Protein AF-A0A402D3S9-F1 (afdb_monomer)

Secondary structure (DSSP, 8-state):
-------PPPP-------------TT-PPP------SS-----TTTTT-S-TTTSSPPPEEEEE--S-TTHHHHHHHHHHTT--EEEEE-TTBTTB---TTHHHHHTTSEEEEES-HHHHHHHT-SEEEE-TT-SS-HHHHHHTS-TT-EEEEEESSHHHHHHHHHTT-SEEEE---S--SS-TTS---HHHHHHHHHHH-SS-EEEESS--GGGHHHHHHTT-SEEEESHHHHT-SSHHHHHHHHHHHHHHHHHHHHHHT--

Sequence (263 aa):
MTEDAGYRPAPTGSADHNFENASNPLLLPSPRIGRGAGGEGRTSANLWSASPAGSEGHPILMLVTEPHPHLEIIVSQAVMGGVDIVQWRDKDAGARPLPSMLRQAAWPALLIANAPAEIAARLGVDGRHLPEQSAVTVAEAREALCPSARVGRSAHSIAAAVAAQAEGADYVIAGTIFASRSHPEIAPAGLEFLREVCEAVSIPVIAIGGVLSERVADCLGAGAAGVAVLSPILLAADPCAAATEYRLALDQALERLRQEWKP

Mean predicted aligned error: 11.16 Å

Solvent-accessible surface area (backbone atoms only — not comparable to full-atom values): 14948 Å² total; per-residue (Å²): 137,83,88,87,84,87,82,78,83,82,82,89,78,87,74,93,68,91,75,79,88,78,83,75,92,76,75,74,75,76,85,72,91,70,90,81,87,93,66,91,72,88,51,89,78,54,61,63,46,45,34,60,81,82,46,98,33,59,69,40,35,28,39,42,48,63,90,52,88,64,46,40,59,47,41,31,32,20,35,74,18,52,31,46,29,38,34,49,34,41,96,61,69,80,82,53,86,77,72,84,54,39,54,69,24,31,56,91,27,45,36,25,22,38,54,60,62,73,63,32,61,76,55,69,47,50,24,37,42,39,61,64,86,48,88,70,49,51,56,60,60,39,69,71,48,58,94,84,39,42,35,30,33,39,22,80,47,55,67,48,44,41,50,41,47,75,51,62,30,60,28,35,40,39,42,40,34,33,68,27,90,91,49,70,87,52,77,46,62,31,63,65,51,47,24,54,36,38,74,65,40,80,51,20,33,27,39,26,36,49,63,47,53,88,48,42,40,61,44,44,75,30,46,27,22,25,41,36,38,39,64,74,34,76,70,36,98,49,18,26,62,41,25,34,50,38,40,53,34,44,55,55,34,48,54,51,50,52,60,73,65,59,129

Organism: NCBI:txid2219043

InterPro domains:
  IPR013785 Aldolase-type TIM barrel [G3DSA:3.20.20.70] (61-257)
  IPR022998 Thiamine phosphate synthase/TenI [PF02581] (61-233)
  IPR022998 Thiamine phosphate synthase/TenI [cd00564] (61-247)
  IPR036206 Thiamin phosphate synthase superfamily [SSF51391] (64-247)

Structure (mmCIF, N/CA/C/O backbone):
data_AF-A0A402D3S9-F1
#
_entry.id   AF-A0A402D3S9-F1
#
loop_
_atom_site.group_PDB
_atom_site.id
_atom_site.type_symbol
_atom_site.label_atom_id
_atom_site.label_alt_id
_atom_site.label_comp_id
_atom_site.label_asym_id
_atom_site.label_entity_id
_atom_site.label_seq_id
_atom_site.pdbx_PDB_ins_code
_atom_site.Cartn_x
_atom_site.Cartn_y
_atom_site.Cartn_z
_atom_site.occupancy
_atom_site.B_iso_or_equiv
_atom_site.auth_seq_id
_atom_site.auth_comp_id
_atom_site.auth_asym_id
_atom_site.auth_atom_id
_atom_site.pdbx_PDB_model_num
ATOM 1 N N . MET A 1 1 ? 61.159 10.118 -53.014 1.00 46.56 1 MET A N 1
ATOM 2 C CA . MET A 1 1 ? 60.891 11.041 -54.138 1.00 46.56 1 MET A CA 1
ATOM 3 C C . MET A 1 1 ? 59.974 10.318 -55.107 1.00 46.56 1 MET A C 1
ATOM 5 O O . MET A 1 1 ? 60.233 9.142 -55.336 1.00 46.56 1 MET A O 1
ATOM 9 N N . THR A 1 2 ? 58.950 11.018 -55.617 1.00 40.12 2 THR A N 1
ATOM 10 C CA . THR A 1 2 ? 57.723 10.543 -56.312 1.00 40.12 2 THR A CA 1
ATOM 11 C C . THR A 1 2 ? 56.675 10.039 -55.303 1.00 40.12 2 THR A C 1
ATOM 13 O O . THR A 1 2 ? 56.888 9.005 -54.684 1.00 40.12 2 THR A O 1
ATOM 16 N N . GLU A 1 3 ? 55.667 10.796 -54.842 1.00 38.59 3 GLU A N 1
ATOM 17 C CA . GLU A 1 3 ? 54.680 11.706 -55.477 1.00 38.59 3 GLU A CA 1
ATOM 18 C C . GLU A 1 3 ? 53.861 11.047 -56.593 1.00 38.59 3 GLU A C 1
ATOM 20 O O . GLU A 1 3 ? 54.362 10.832 -57.690 1.00 38.59 3 GLU A O 1
ATOM 25 N N . ASP A 1 4 ? 52.601 10.725 -56.278 1.00 37.81 4 ASP A N 1
ATOM 26 C CA . ASP A 1 4 ? 51.398 11.413 -56.787 1.00 37.81 4 ASP A CA 1
ATOM 27 C C . ASP A 1 4 ? 50.261 10.419 -57.101 1.00 37.81 4 ASP A C 1
ATOM 29 O O . ASP A 1 4 ? 50.329 9.611 -58.025 1.00 37.81 4 ASP A O 1
ATOM 33 N N . ALA A 1 5 ? 49.195 10.476 -56.303 1.00 41.91 5 ALA A N 1
ATOM 34 C CA . ALA A 1 5 ? 47.916 9.841 -56.600 1.00 41.91 5 ALA A CA 1
ATOM 35 C C . ALA A 1 5 ? 46.815 10.799 -56.136 1.00 41.91 5 ALA A C 1
ATOM 37 O O . ALA A 1 5 ? 46.318 10.732 -55.011 1.00 41.91 5 ALA A O 1
ATOM 38 N N . GLY A 1 6 ? 46.502 11.749 -57.018 1.00 34.97 6 GLY A N 1
ATOM 39 C CA . GLY A 1 6 ? 45.491 12.778 -56.827 1.00 34.97 6 GLY A CA 1
ATOM 40 C C . GLY A 1 6 ? 44.112 12.213 -56.484 1.00 34.97 6 GLY A C 1
ATOM 41 O O . GLY A 1 6 ? 43.472 11.522 -57.277 1.00 34.97 6 GLY A O 1
ATOM 42 N N . TYR A 1 7 ? 43.630 12.584 -55.302 1.00 37.78 7 TYR A N 1
ATOM 43 C CA . TYR A 1 7 ? 42.242 12.447 -54.884 1.00 37.78 7 TYR A CA 1
ATOM 44 C C . TYR A 1 7 ? 41.422 13.603 -55.480 1.00 37.78 7 TYR A C 1
ATOM 46 O O . TYR A 1 7 ? 41.648 14.770 -55.158 1.00 37.78 7 TYR A O 1
ATOM 54 N N . ARG A 1 8 ? 40.471 13.289 -56.369 1.00 43.47 8 ARG A N 1
ATOM 55 C CA . ARG A 1 8 ? 39.462 14.233 -56.880 1.00 43.47 8 ARG A CA 1
ATOM 56 C C . ARG A 1 8 ? 38.194 14.148 -56.018 1.00 43.47 8 ARG A C 1
ATOM 58 O O . ARG A 1 8 ? 37.627 13.059 -55.939 1.00 43.47 8 ARG A O 1
ATOM 65 N N . PRO A 1 9 ? 37.690 15.251 -55.437 1.00 41.91 9 PRO A N 1
ATOM 66 C CA . PRO A 1 9 ? 36.370 15.258 -54.816 1.00 41.91 9 PRO A CA 1
ATOM 67 C C . PRO A 1 9 ? 35.265 15.365 -55.881 1.00 41.91 9 PRO A C 1
ATOM 69 O O . PRO A 1 9 ? 35.404 16.074 -56.880 1.00 41.91 9 PRO A O 1
ATOM 72 N N . ALA A 1 10 ? 34.164 14.646 -55.662 1.00 38.72 10 ALA A N 1
ATOM 73 C CA . ALA A 1 10 ? 32.946 14.735 -56.466 1.00 38.72 10 ALA A CA 1
ATOM 74 C C . ALA A 1 10 ? 32.186 16.053 -56.180 1.00 38.72 10 ALA A C 1
ATOM 76 O O . ALA A 1 10 ? 32.298 16.594 -55.077 1.00 38.72 10 ALA A O 1
ATOM 77 N N . PRO A 1 11 ? 31.439 16.591 -57.162 1.00 39.00 11 PRO A N 1
ATOM 78 C CA . PRO A 1 11 ? 30.958 17.969 -57.151 1.00 39.00 11 PRO A CA 1
ATOM 79 C C . PRO A 1 11 ? 29.823 18.230 -56.154 1.00 39.00 11 PRO A C 1
ATOM 81 O O . PRO A 1 11 ? 28.903 17.432 -55.986 1.00 39.00 11 PRO A O 1
ATOM 84 N N . THR A 1 12 ? 29.875 19.423 -55.561 1.00 42.19 12 THR A N 1
ATOM 85 C CA . THR A 1 12 ? 28.801 20.069 -54.805 1.00 42.19 12 THR A CA 1
ATOM 86 C C . THR A 1 12 ? 27.618 20.365 -55.726 1.00 42.19 12 THR A C 1
ATOM 88 O O . THR A 1 12 ? 27.650 21.317 -56.506 1.00 42.19 12 THR A O 1
ATOM 91 N N . GLY A 1 13 ? 26.580 19.536 -55.645 1.00 31.94 13 GLY A N 1
ATOM 92 C CA . GLY A 1 13 ? 25.285 19.798 -56.261 1.00 31.94 13 GLY A CA 1
ATOM 93 C C . GLY A 1 13 ? 24.445 20.699 -55.363 1.00 31.94 13 GLY A C 1
ATOM 94 O O . GLY A 1 13 ? 23.914 20.249 -54.352 1.00 31.94 13 GLY A O 1
ATOM 95 N N . SER A 1 14 ? 24.336 21.968 -55.747 1.00 37.59 14 SER A N 1
ATOM 96 C CA . SER A 1 14 ? 23.292 22.885 -55.303 1.00 37.59 14 SER A CA 1
ATOM 97 C C . SER A 1 14 ? 21.943 22.410 -55.846 1.00 37.59 14 SER A C 1
ATOM 99 O O . SER A 1 14 ? 21.730 22.413 -57.060 1.00 37.59 14 SER A O 1
ATOM 101 N N . ALA A 1 15 ? 21.038 22.023 -54.955 1.00 35.34 15 ALA A N 1
ATOM 102 C CA . ALA A 1 15 ? 19.622 21.893 -55.259 1.00 35.34 15 ALA A CA 1
ATOM 103 C C . ALA A 1 15 ? 18.858 22.743 -54.246 1.00 35.34 15 ALA A C 1
ATOM 105 O O . ALA A 1 15 ? 18.597 22.321 -53.119 1.00 35.34 15 ALA A O 1
ATOM 106 N N . ASP A 1 16 ? 18.551 23.967 -54.669 1.00 36.09 16 ASP A N 1
ATOM 107 C CA . ASP A 1 16 ? 17.512 24.790 -54.074 1.00 36.09 16 ASP A CA 1
ATOM 108 C C . ASP A 1 16 ? 16.183 24.042 -54.200 1.00 36.09 16 ASP A C 1
ATOM 110 O O . ASP A 1 16 ? 15.588 23.960 -55.275 1.00 36.09 16 ASP A O 1
ATOM 114 N N . HIS A 1 17 ? 15.709 23.496 -53.085 1.00 33.25 17 HIS A N 1
ATOM 115 C CA . HIS A 1 17 ? 14.316 23.116 -52.925 1.00 33.25 17 HIS A CA 1
ATOM 116 C C . HIS A 1 17 ? 13.757 23.816 -51.692 1.00 33.25 17 HIS A C 1
ATOM 118 O O . HIS A 1 17 ? 13.956 23.393 -50.554 1.00 33.25 17 HIS A O 1
ATOM 124 N N . ASN A 1 18 ? 13.025 24.900 -51.964 1.00 33.97 18 ASN A N 1
ATOM 125 C CA . ASN A 1 18 ? 11.937 25.377 -51.124 1.00 33.97 18 ASN A CA 1
ATOM 126 C C . ASN A 1 18 ? 11.075 24.181 -50.701 1.00 33.97 18 ASN A C 1
ATOM 128 O O . ASN A 1 18 ? 10.404 23.580 -51.539 1.00 33.97 18 ASN A O 1
ATOM 132 N N . PHE A 1 19 ? 11.066 23.874 -49.407 1.00 30.34 19 PHE A N 1
ATOM 133 C CA . PHE A 1 19 ? 9.974 23.141 -48.784 1.00 30.34 19 PHE A CA 1
ATOM 134 C C . PHE A 1 19 ? 9.254 24.084 -47.832 1.00 30.34 19 PHE A C 1
ATOM 136 O O . PHE A 1 19 ? 9.595 24.246 -46.660 1.00 30.34 19 PHE A O 1
ATOM 143 N N . GLU A 1 20 ? 8.242 24.728 -48.402 1.00 31.91 20 GLU A N 1
ATOM 144 C CA . GLU A 1 20 ? 7.067 25.163 -47.675 1.00 31.91 20 GLU A CA 1
ATOM 145 C C . GLU A 1 20 ? 6.488 23.988 -46.871 1.00 31.91 20 GLU A C 1
ATOM 147 O O . GLU A 1 20 ? 6.319 22.879 -47.373 1.00 31.91 20 GLU A O 1
ATOM 152 N N . ASN A 1 21 ? 6.157 24.283 -45.616 1.00 42.50 21 ASN A N 1
ATOM 153 C CA . ASN A 1 21 ? 4.943 23.831 -44.944 1.00 42.50 21 ASN A CA 1
ATOM 154 C C . ASN A 1 21 ? 4.583 22.335 -45.078 1.00 42.50 21 ASN A C 1
ATOM 156 O O . ASN A 1 21 ? 3.581 21.972 -45.691 1.00 42.50 21 ASN A O 1
ATOM 160 N N . ALA A 1 22 ? 5.348 21.468 -44.412 1.00 30.52 22 ALA A N 1
ATOM 161 C CA . ALA A 1 22 ? 4.872 20.143 -44.026 1.00 30.52 22 ALA A CA 1
ATOM 162 C C . ALA A 1 22 ? 4.449 20.179 -42.551 1.00 30.52 22 ALA A C 1
ATOM 164 O O . ALA A 1 22 ? 5.269 20.252 -41.636 1.00 30.52 22 ALA A O 1
ATOM 165 N N . SER A 1 23 ? 3.138 20.171 -42.336 1.00 36.16 23 SER A N 1
ATOM 166 C CA . SER A 1 23 ? 2.487 20.049 -41.038 1.00 36.16 23 SER A CA 1
ATOM 167 C C . SER A 1 23 ? 2.997 18.805 -40.302 1.00 36.16 23 SER A C 1
ATOM 169 O O . SER A 1 23 ? 2.834 17.688 -40.782 1.00 36.16 23 SER A O 1
ATOM 171 N N . ASN A 1 24 ? 3.611 18.990 -39.133 1.00 31.97 24 ASN A N 1
ATOM 172 C CA . ASN A 1 24 ? 3.971 17.899 -38.229 1.00 31.97 24 ASN A CA 1
ATOM 173 C C . ASN A 1 24 ? 2.683 17.320 -37.598 1.00 31.97 24 ASN A C 1
ATOM 175 O O . ASN A 1 24 ? 2.023 18.050 -36.855 1.00 31.97 24 ASN A O 1
ATOM 179 N N . PRO A 1 25 ? 2.294 16.052 -37.842 1.00 32.12 25 PRO A N 1
ATOM 180 C CA . PRO A 1 25 ? 1.024 15.519 -37.354 1.00 32.12 25 PRO A CA 1
ATOM 181 C C . PRO A 1 25 ? 1.091 14.937 -35.928 1.00 32.12 25 PRO A C 1
ATOM 183 O O . PRO A 1 25 ? 0.187 14.210 -35.532 1.00 32.12 25 PRO A O 1
ATOM 186 N N . LEU A 1 26 ? 2.125 15.244 -35.131 1.00 32.31 26 LEU A N 1
ATOM 187 C CA . LEU A 1 26 ? 2.291 14.683 -33.778 1.00 32.31 26 LEU A CA 1
ATOM 188 C C . LEU A 1 26 ? 2.466 15.720 -32.656 1.00 32.31 26 LEU A C 1
ATOM 190 O O . LEU A 1 26 ? 2.994 15.398 -31.593 1.00 32.31 26 LEU A O 1
ATOM 194 N N . LEU A 1 27 ? 1.962 16.945 -32.830 1.00 30.80 27 LEU A N 1
ATOM 195 C CA . LEU A 1 27 ? 1.624 17.771 -31.666 1.00 30.80 27 LEU A CA 1
ATOM 196 C C . LEU A 1 27 ? 0.247 17.344 -31.145 1.00 30.80 27 LEU A C 1
ATOM 198 O O . LEU A 1 27 ? -0.786 17.829 -31.604 1.00 30.80 27 LEU A O 1
ATOM 202 N N . LEU A 1 28 ? 0.230 16.440 -30.164 1.00 35.75 28 LEU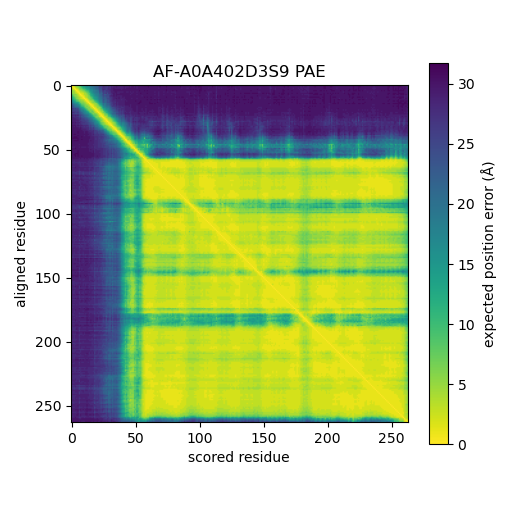 A N 1
ATOM 203 C CA . LEU A 1 28 ? -0.939 16.312 -29.299 1.00 35.75 28 LEU A CA 1
ATOM 204 C C . LEU A 1 28 ? -1.143 17.665 -28.595 1.00 35.75 28 LEU A C 1
ATOM 206 O O . LEU A 1 28 ? -0.177 18.215 -28.058 1.00 35.75 28 LEU A O 1
ATOM 210 N N . PRO A 1 29 ? -2.355 18.244 -28.617 1.00 27.11 29 PRO A N 1
ATOM 211 C CA . PRO A 1 29 ? -2.584 19.531 -27.984 1.00 27.11 29 PRO A CA 1
ATOM 212 C C . PRO A 1 29 ? -2.336 19.408 -26.479 1.00 27.11 29 PRO A C 1
ATOM 214 O O . PRO A 1 29 ? -2.830 18.480 -25.838 1.00 27.11 29 PRO A O 1
ATOM 217 N N . SER A 1 30 ? -1.604 20.368 -25.906 1.00 29.44 30 SER A N 1
ATOM 218 C CA . SER A 1 30 ? -1.540 20.561 -24.455 1.00 29.44 30 SER A CA 1
ATOM 219 C C . SER A 1 30 ? -2.967 20.545 -23.896 1.00 29.44 30 SER A C 1
ATOM 221 O O . SER A 1 30 ? -3.829 21.211 -24.487 1.00 29.44 30 SER A O 1
ATOM 223 N N . PRO A 1 31 ? -3.258 19.820 -22.799 1.00 30.25 31 PRO A N 1
ATOM 224 C CA . PRO A 1 31 ? -4.611 19.749 -22.274 1.00 30.25 31 PRO A CA 1
ATOM 225 C C . PRO A 1 31 ? -5.044 21.154 -21.853 1.00 30.25 31 PRO A C 1
ATOM 227 O O . PRO A 1 31 ? -4.603 21.702 -20.843 1.00 30.25 31 PRO A O 1
ATOM 230 N N . ARG A 1 32 ? -5.893 21.768 -22.683 1.00 28.33 32 ARG A N 1
ATOM 231 C CA . ARG A 1 32 ? -6.621 22.979 -22.326 1.00 28.33 32 ARG A CA 1
ATOM 232 C C . ARG A 1 32 ? -7.530 22.599 -21.169 1.00 28.33 32 ARG A C 1
ATOM 234 O O . ARG A 1 32 ? -8.303 21.651 -21.276 1.00 28.33 32 ARG A O 1
ATOM 241 N N . ILE A 1 33 ? -7.434 23.353 -20.081 1.00 41.44 33 ILE A N 1
ATOM 2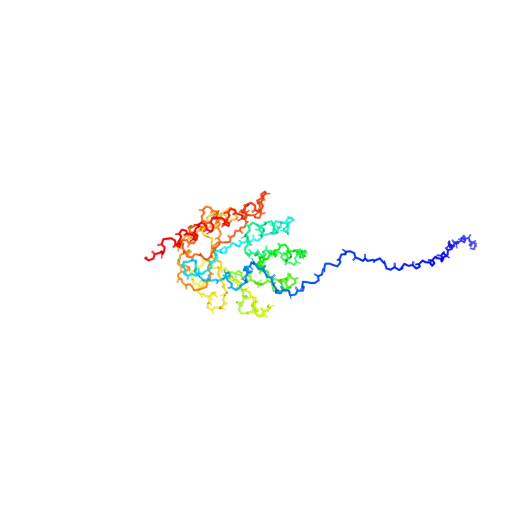42 C CA . ILE A 1 33 ? -8.344 23.270 -18.942 1.00 41.44 33 ILE A CA 1
ATOM 243 C C . ILE A 1 33 ? -9.734 23.678 -19.451 1.00 41.44 33 ILE A C 1
ATOM 245 O O . ILE A 1 33 ? -10.071 24.858 -19.511 1.00 41.44 33 ILE A O 1
ATOM 249 N N . GLY A 1 34 ? -10.511 22.695 -19.898 1.00 27.56 34 GLY A N 1
ATOM 250 C CA . GLY A 1 34 ? -11.897 22.845 -20.311 1.00 27.56 34 GLY A CA 1
ATOM 251 C C . GLY A 1 34 ? -12.805 22.324 -19.209 1.00 27.56 34 GLY A C 1
ATOM 252 O O . GLY A 1 34 ? -12.890 21.119 -18.992 1.00 27.56 34 GLY A O 1
ATOM 253 N N . ARG A 1 35 ? -13.494 23.230 -18.508 1.00 41.06 35 ARG A N 1
ATOM 254 C CA . ARG A 1 35 ? -14.670 22.870 -17.710 1.00 41.06 35 ARG A CA 1
ATOM 255 C C . ARG A 1 35 ? -15.781 22.446 -18.670 1.00 41.06 35 ARG A C 1
ATOM 257 O O . ARG A 1 35 ? -16.216 23.269 -19.471 1.00 41.06 35 ARG A O 1
ATOM 264 N N . GLY A 1 36 ? -16.279 21.220 -18.531 1.00 26.25 36 GLY A N 1
ATOM 265 C CA . GLY A 1 36 ? -17.611 20.868 -19.017 1.00 26.25 36 GLY A CA 1
ATOM 266 C C . GLY A 1 36 ? -17.857 19.388 -19.308 1.00 26.25 36 GLY A C 1
ATOM 267 O O . GLY A 1 36 ? -17.393 18.881 -20.320 1.00 26.25 36 GLY A O 1
ATOM 268 N N . ALA A 1 37 ? -18.722 18.813 -18.462 1.00 29.50 37 ALA A N 1
ATOM 269 C CA . ALA A 1 37 ? -19.741 17.788 -18.733 1.00 29.50 37 ALA A CA 1
ATOM 270 C C . ALA A 1 37 ? -19.446 16.327 -18.322 1.00 29.50 37 ALA A C 1
ATOM 272 O O . ALA A 1 37 ? -18.873 15.548 -19.072 1.00 29.50 37 ALA A O 1
ATOM 273 N N . GLY A 1 38 ? -19.996 15.933 -17.162 1.00 28.97 38 GLY A N 1
ATOM 274 C CA . GLY A 1 38 ? -20.751 14.673 -17.062 1.00 28.97 38 GLY A CA 1
ATOM 275 C C . GLY A 1 38 ? -20.112 13.445 -16.410 1.00 28.97 38 GLY A C 1
ATOM 276 O O . GLY A 1 38 ? -20.712 12.381 -16.482 1.00 28.97 38 GLY A O 1
ATOM 277 N N . GLY A 1 39 ? -18.964 13.561 -15.748 1.00 30.89 39 GLY A N 1
ATOM 278 C CA . GLY A 1 39 ? -18.461 12.521 -14.849 1.00 30.89 39 GLY A CA 1
ATOM 279 C C . GLY A 1 39 ? -17.827 13.195 -13.648 1.00 30.89 39 GLY A C 1
ATOM 280 O O . GLY A 1 39 ? -16.951 14.039 -13.829 1.00 30.89 39 GLY A O 1
ATOM 281 N N . GLU A 1 40 ? -18.289 12.895 -12.437 1.00 35.56 40 GLU A N 1
ATOM 282 C CA . GLU A 1 40 ? -17.612 13.347 -11.222 1.00 35.56 40 GLU A CA 1
ATOM 283 C C . GLU A 1 40 ? -16.190 12.776 -11.240 1.00 35.56 40 GLU A C 1
ATOM 285 O O . GLU A 1 40 ? -15.955 11.590 -11.012 1.00 35.56 40 GLU A O 1
ATOM 290 N N . GLY A 1 41 ? -15.236 13.613 -11.650 1.00 34.38 41 GLY A N 1
ATOM 291 C CA . GLY A 1 41 ? -13.837 13.241 -11.755 1.00 34.38 41 GLY A CA 1
ATOM 292 C C . GLY A 1 41 ? -13.331 12.831 -10.381 1.00 34.38 41 GLY A C 1
ATOM 293 O O . GLY A 1 41 ? -13.368 13.625 -9.444 1.00 34.38 41 GLY A O 1
ATOM 294 N N . ARG A 1 42 ? -12.854 11.588 -10.274 1.00 50.62 42 ARG A N 1
ATOM 295 C CA . ARG A 1 42 ? -12.150 11.057 -9.104 1.00 50.62 42 ARG A CA 1
ATOM 296 C C . ARG A 1 42 ? -10.964 11.974 -8.805 1.00 50.62 42 ARG A C 1
ATOM 298 O O . ARG A 1 42 ? -9.977 11.972 -9.535 1.00 50.62 42 ARG A O 1
ATOM 305 N N . THR A 1 43 ? -11.080 12.810 -7.781 1.00 46.09 43 THR A N 1
ATOM 306 C CA . THR A 1 43 ? -9.982 13.680 -7.353 1.00 46.09 43 THR A CA 1
ATOM 307 C C . THR A 1 43 ? -9.145 12.964 -6.296 1.00 46.09 43 THR A C 1
ATOM 309 O O . THR A 1 43 ? -9.662 12.184 -5.496 1.00 46.09 43 THR A O 1
ATOM 312 N N . SER A 1 44 ? -7.847 13.266 -6.245 1.00 47.28 44 SER A N 1
ATOM 313 C CA . SER A 1 44 ? -6.906 12.773 -5.224 1.00 47.28 44 SER A CA 1
ATOM 314 C C . SER A 1 44 ? -7.303 13.114 -3.775 1.00 47.28 44 SER A C 1
ATOM 316 O O . SER A 1 44 ? -6.671 12.628 -2.835 1.00 47.28 44 SER A O 1
ATOM 318 N N . ALA A 1 45 ? -8.335 13.942 -3.582 1.00 44.47 45 ALA A N 1
ATOM 319 C CA . ALA A 1 45 ? -8.879 14.318 -2.285 1.00 44.47 45 ALA A CA 1
ATOM 320 C C . ALA A 1 45 ? -9.767 13.226 -1.656 1.00 44.47 45 ALA A C 1
ATOM 322 O O . ALA A 1 45 ? -9.728 13.070 -0.440 1.00 44.47 45 ALA A O 1
ATOM 323 N N . ASN A 1 46 ? -10.499 12.436 -2.454 1.00 49.62 46 ASN A N 1
ATOM 324 C CA . ASN A 1 46 ? -11.512 11.501 -1.932 1.00 49.62 46 ASN A CA 1
ATOM 325 C C . ASN A 1 46 ? -10.982 10.078 -1.678 1.00 49.62 46 ASN A C 1
ATOM 327 O O . ASN A 1 46 ? -11.647 9.294 -1.012 1.00 49.62 46 ASN A O 1
ATOM 331 N N . LEU A 1 47 ? -9.790 9.742 -2.186 1.00 55.25 47 LEU A N 1
ATOM 332 C CA . LEU A 1 47 ? -9.213 8.394 -2.065 1.00 55.25 47 LEU A CA 1
ATOM 333 C C . LEU A 1 47 ? -8.776 8.042 -0.635 1.00 55.25 47 LEU A C 1
ATOM 335 O O . LEU A 1 47 ? -8.716 6.873 -0.291 1.00 55.25 47 LEU A O 1
ATOM 339 N N . TRP A 1 48 ? -8.458 9.035 0.196 1.00 54.97 48 TRP A N 1
ATOM 340 C CA . TRP A 1 48 ? -7.750 8.837 1.468 1.00 54.97 48 TRP A CA 1
ATOM 341 C C . TRP A 1 48 ? -8.631 9.025 2.708 1.00 54.97 48 TRP A C 1
ATOM 343 O O . TRP A 1 48 ? -8.134 9.371 3.778 1.00 54.97 48 TRP A O 1
ATOM 353 N N . SER A 1 49 ? -9.945 8.844 2.591 1.00 55.12 49 SER A N 1
ATOM 354 C CA . SER A 1 49 ? -10.823 8.878 3.761 1.00 55.12 49 SER A CA 1
ATOM 355 C C . SER A 1 49 ? -10.548 7.684 4.682 1.00 55.12 49 SER A C 1
ATOM 357 O O . SER A 1 49 ? -10.478 6.545 4.226 1.00 55.12 49 SER A O 1
ATOM 359 N N . ALA A 1 50 ? -10.430 7.946 5.983 1.00 46.16 50 ALA A N 1
ATOM 360 C CA . ALA A 1 50 ? -9.962 6.988 6.985 1.00 46.16 50 ALA A CA 1
ATOM 361 C C . ALA A 1 50 ? -10.878 5.780 7.250 1.00 46.16 50 ALA A C 1
ATOM 363 O O . ALA A 1 50 ? -10.436 4.831 7.886 1.00 46.16 50 ALA A O 1
ATOM 364 N N . SER A 1 51 ? -12.144 5.798 6.812 1.00 47.75 51 SER A N 1
ATOM 365 C CA . SER A 1 51 ? -13.102 4.751 7.181 1.00 47.75 51 SER A CA 1
ATOM 366 C C . SER A 1 51 ? -13.995 4.320 6.012 1.00 47.75 51 SER A C 1
ATOM 368 O O . SER A 1 51 ? -14.732 5.164 5.487 1.00 47.75 51 SER A O 1
ATOM 370 N N . PRO A 1 52 ? -14.007 3.022 5.641 1.00 48.56 52 PRO A N 1
ATOM 371 C CA . PRO A 1 52 ? -14.956 2.492 4.659 1.00 48.56 52 PRO A CA 1
ATOM 372 C C . PRO A 1 52 ? -16.396 2.452 5.199 1.00 48.56 52 PRO A C 1
ATOM 374 O O . PRO A 1 52 ? -17.346 2.532 4.423 1.00 48.56 52 PRO A O 1
ATOM 377 N N . ALA A 1 53 ? -16.573 2.368 6.524 1.00 43.94 53 ALA A N 1
ATOM 378 C CA . ALA A 1 53 ? -17.889 2.253 7.152 1.00 43.94 53 ALA A CA 1
ATOM 379 C C . ALA A 1 53 ? -18.594 3.609 7.352 1.00 43.94 53 ALA A C 1
ATOM 381 O O . ALA A 1 53 ? -19.815 3.647 7.360 1.00 43.94 53 ALA A O 1
ATOM 382 N N . GLY A 1 54 ? -17.858 4.724 7.459 1.00 37.50 54 GLY A N 1
ATOM 383 C CA . GLY A 1 54 ? -18.425 6.027 7.846 1.00 37.50 54 GLY A CA 1
ATOM 384 C C . GLY A 1 54 ? -18.275 7.177 6.844 1.00 37.50 54 GLY A C 1
ATOM 385 O O . GLY A 1 54 ? -18.661 8.298 7.167 1.00 37.50 54 GLY A O 1
ATOM 386 N N . SER A 1 55 ? -17.703 6.954 5.657 1.00 43.19 55 SER A N 1
ATOM 387 C CA . SER A 1 55 ? -17.472 8.024 4.676 1.00 43.19 55 SER A CA 1
ATOM 388 C C . SER A 1 55 ? -17.834 7.604 3.249 1.00 43.19 55 SER A C 1
ATOM 390 O O . SER A 1 55 ? -17.882 6.418 2.926 1.00 43.19 55 SER A O 1
ATOM 392 N N . GLU A 1 56 ? -18.058 8.585 2.371 1.00 51.25 56 GLU A N 1
ATOM 393 C CA . GLU A 1 56 ? -18.237 8.399 0.918 1.00 51.25 56 GLU A CA 1
ATOM 394 C C . GLU A 1 56 ? -17.014 7.761 0.218 1.00 51.25 56 GLU A C 1
ATOM 396 O O . GLU A 1 56 ? -17.018 7.590 -1.000 1.00 51.25 56 GLU A O 1
ATOM 401 N N . GLY A 1 57 ? -15.970 7.398 0.969 1.00 60.53 57 GLY A N 1
ATOM 402 C CA . GLY A 1 57 ? -14.759 6.764 0.471 1.00 60.53 57 GLY A CA 1
ATOM 403 C C . GLY A 1 57 ? -15.008 5.438 -0.235 1.00 60.53 57 GLY A C 1
ATOM 404 O O . GLY A 1 57 ? -15.838 4.627 0.188 1.00 60.53 57 GLY A O 1
ATOM 405 N N . HIS A 1 58 ? -14.250 5.205 -1.305 1.00 80.81 58 HIS A N 1
ATOM 406 C CA . HIS A 1 58 ? -14.149 3.899 -1.946 1.00 80.81 58 HIS A CA 1
ATOM 407 C C . HIS A 1 58 ? -12.870 3.185 -1.456 1.00 80.81 58 HIS A C 1
ATOM 409 O O . HIS A 1 58 ? -11.882 3.852 -1.142 1.00 80.81 58 HIS A O 1
ATOM 415 N N . PRO A 1 59 ? -12.868 1.845 -1.342 1.00 92.88 59 PRO A N 1
ATOM 416 C CA . PRO A 1 59 ? -11.695 1.112 -0.891 1.00 92.88 59 PRO A CA 1
ATOM 417 C C . PRO A 1 59 ? -10.536 1.214 -1.878 1.00 92.88 59 PRO A C 1
ATOM 419 O O . PRO A 1 59 ? -10.693 0.936 -3.072 1.00 92.88 59 PRO A O 1
ATOM 422 N N . ILE A 1 60 ? -9.352 1.527 -1.359 1.00 96.00 60 ILE A N 1
ATOM 423 C CA . ILE A 1 60 ? -8.142 1.661 -2.168 1.00 96.00 60 ILE A CA 1
ATOM 424 C C . ILE A 1 60 ? -7.679 0.284 -2.665 1.00 96.00 60 ILE A C 1
ATOM 426 O O . ILE A 1 60 ? -7.482 -0.644 -1.877 1.00 96.00 60 ILE A O 1
ATOM 430 N N . LEU A 1 61 ? -7.408 0.178 -3.966 1.00 98.06 61 LEU A N 1
ATOM 431 C CA . LEU A 1 61 ? -6.598 -0.889 -4.551 1.00 98.06 61 LEU A CA 1
ATOM 432 C C . LEU A 1 61 ? -5.232 -0.327 -4.937 1.00 98.06 61 LEU A C 1
ATOM 434 O O . LEU A 1 61 ? -5.115 0.475 -5.867 1.00 98.06 61 LEU A O 1
ATOM 438 N N . MET A 1 62 ? -4.193 -0.774 -4.237 1.00 98.50 62 MET A N 1
ATOM 439 C CA . MET A 1 62 ? -2.814 -0.391 -4.510 1.00 98.50 62 MET A CA 1
ATOM 440 C C . MET A 1 62 ? -2.052 -1.539 -5.180 1.00 98.50 62 MET A C 1
ATOM 442 O O . MET A 1 62 ? -1.910 -2.618 -4.609 1.00 98.50 62 MET A O 1
ATOM 446 N N . LEU A 1 63 ? -1.496 -1.298 -6.366 1.00 98.44 63 LEU A N 1
ATOM 447 C CA . LEU A 1 63 ? -0.501 -2.175 -6.976 1.00 98.44 63 LEU A CA 1
ATOM 448 C C . LEU A 1 63 ? 0.884 -1.771 -6.483 1.00 98.44 63 LEU A C 1
ATOM 450 O O . LEU A 1 63 ? 1.345 -0.669 -6.762 1.00 98.44 63 LEU A O 1
ATOM 454 N N . VAL A 1 64 ? 1.579 -2.671 -5.803 1.00 97.31 64 VAL A N 1
ATOM 455 C CA . VAL A 1 64 ? 3.014 -2.536 -5.554 1.00 97.31 64 VAL A CA 1
ATOM 456 C C . VAL A 1 64 ? 3.746 -3.223 -6.710 1.00 97.31 64 VAL A C 1
ATOM 458 O O . VAL A 1 64 ? 3.337 -4.290 -7.169 1.00 97.31 64 VAL A O 1
ATOM 461 N N . THR A 1 65 ? 4.807 -2.611 -7.228 1.00 95.75 65 THR A N 1
ATOM 462 C CA . THR A 1 65 ? 5.575 -3.183 -8.344 1.00 95.75 65 THR A CA 1
ATOM 463 C C . THR A 1 65 ? 6.897 -3.772 -7.873 1.00 95.75 65 THR A C 1
ATOM 465 O O . THR A 1 65 ? 7.408 -3.443 -6.808 1.00 95.75 65 THR A O 1
ATOM 468 N N . GLU A 1 66 ? 7.497 -4.591 -8.723 1.00 92.12 66 GLU A N 1
ATOM 469 C CA . GLU A 1 66 ? 8.918 -4.931 -8.695 1.00 92.12 66 GLU A CA 1
ATOM 470 C C . GLU A 1 66 ? 9.465 -4.782 -10.124 1.00 92.12 66 GLU A C 1
ATOM 472 O O . GLU A 1 66 ? 8.669 -4.653 -11.064 1.00 92.12 66 GLU A O 1
ATOM 477 N N . PRO A 1 67 ? 10.795 -4.742 -10.322 1.00 90.50 67 PRO A N 1
ATOM 478 C CA . PRO A 1 67 ? 11.377 -4.688 -11.658 1.00 90.50 67 PRO A CA 1
ATOM 479 C C . PRO A 1 67 ? 10.830 -5.812 -12.543 1.00 90.50 67 PRO A C 1
ATOM 481 O O . PRO A 1 67 ? 10.940 -6.989 -12.202 1.00 90.50 67 PRO A O 1
ATOM 484 N N . HIS A 1 68 ? 10.245 -5.448 -13.683 1.00 91.94 68 HIS A N 1
ATOM 485 C CA . HIS A 1 68 ? 9.619 -6.401 -14.593 1.00 91.94 68 HIS A CA 1
ATOM 486 C C . HIS A 1 68 ? 9.772 -5.943 -16.052 1.00 91.94 68 HIS A C 1
ATOM 488 O O . HIS A 1 68 ? 9.658 -4.743 -16.327 1.00 91.94 68 HIS A O 1
ATOM 494 N N . PRO A 1 69 ? 10.002 -6.861 -17.011 1.00 89.50 69 PRO A N 1
ATOM 495 C CA . PRO A 1 69 ? 9.910 -6.533 -18.431 1.00 89.50 69 PRO A CA 1
ATOM 496 C C . PRO A 1 69 ? 8.522 -5.982 -18.769 1.00 89.50 69 PRO A C 1
ATOM 498 O O . PRO A 1 69 ? 7.519 -6.552 -18.361 1.00 89.50 69 PRO A O 1
ATOM 501 N N . HIS A 1 70 ? 8.420 -4.902 -19.538 1.00 93.88 70 HIS A N 1
ATOM 502 C CA . HIS A 1 70 ? 7.113 -4.327 -19.905 1.00 93.88 70 HIS A CA 1
ATOM 503 C C . HIS A 1 70 ? 6.290 -3.797 -18.715 1.00 93.88 70 HIS A C 1
ATOM 505 O O . HIS A 1 70 ? 5.058 -3.787 -18.774 1.00 93.88 70 HIS A O 1
ATOM 511 N N . LEU A 1 71 ? 6.955 -3.353 -17.642 1.00 95.81 71 LEU A N 1
ATOM 512 C CA . LEU A 1 71 ? 6.308 -2.807 -16.447 1.00 95.81 71 LEU A CA 1
ATOM 513 C C . LEU A 1 71 ? 5.226 -1.772 -16.784 1.00 95.81 71 LEU A C 1
ATOM 515 O O . LEU A 1 71 ? 4.142 -1.808 -16.215 1.00 95.81 71 LEU A O 1
ATOM 519 N N . GLU A 1 72 ? 5.488 -0.876 -17.732 1.00 96.44 72 GLU A N 1
ATOM 520 C CA . GLU A 1 72 ? 4.553 0.179 -18.118 1.00 96.44 72 GLU A CA 1
ATOM 521 C C . GLU A 1 72 ? 3.279 -0.376 -18.770 1.00 96.44 72 GLU A C 1
ATOM 523 O O . GLU A 1 72 ? 2.192 0.146 -18.534 1.00 96.44 72 GLU A O 1
ATOM 528 N N . ILE A 1 73 ? 3.378 -1.473 -19.530 1.00 97.81 73 ILE A N 1
ATOM 529 C CA . ILE A 1 73 ? 2.203 -2.148 -20.099 1.00 97.81 73 ILE A CA 1
ATOM 530 C C . ILE A 1 73 ? 1.374 -2.768 -18.974 1.00 97.81 73 ILE A C 1
ATOM 532 O O . ILE A 1 73 ? 0.164 -2.566 -18.923 1.00 97.81 73 ILE A O 1
ATOM 536 N N . ILE A 1 74 ? 2.023 -3.477 -18.047 1.00 98.44 74 ILE A N 1
ATOM 537 C CA . ILE A 1 74 ? 1.350 -4.128 -16.914 1.00 98.44 74 ILE A CA 1
ATOM 538 C C . ILE A 1 74 ? 0.647 -3.097 -16.033 1.00 98.44 74 ILE A C 1
ATOM 540 O O . ILE A 1 74 ? -0.517 -3.275 -15.685 1.00 98.44 74 ILE A O 1
ATOM 544 N N . VAL A 1 75 ? 1.330 -1.997 -15.716 1.00 98.44 75 VAL A N 1
ATOM 545 C CA . VAL A 1 75 ? 0.770 -0.899 -14.926 1.00 98.44 75 VAL A CA 1
ATOM 546 C C . VAL A 1 75 ? -0.435 -0.284 -15.632 1.00 98.44 75 VAL A C 1
ATOM 548 O O . VAL A 1 75 ? -1.475 -0.122 -15.002 1.00 98.44 75 VAL A O 1
ATOM 551 N N . SER A 1 76 ? -0.340 -0.010 -16.936 1.00 98.50 76 SER A N 1
ATOM 552 C CA . SER A 1 76 ? -1.469 0.528 -17.702 1.00 98.50 76 SER A CA 1
ATOM 553 C C . SER A 1 76 ? -2.680 -0.413 -17.687 1.00 98.50 76 SER A C 1
ATOM 555 O O . SER A 1 76 ? -3.801 0.037 -17.454 1.00 98.50 76 SER A O 1
ATOM 557 N N . GLN A 1 77 ? -2.464 -1.721 -17.858 1.00 98.69 77 GLN A N 1
ATOM 558 C CA . GLN A 1 77 ? -3.522 -2.734 -17.773 1.00 98.69 77 GLN A CA 1
ATOM 559 C C . GLN A 1 77 ? -4.149 -2.796 -16.375 1.00 98.69 77 GLN A C 1
ATOM 561 O O . GLN A 1 77 ? -5.370 -2.773 -16.242 1.00 98.69 77 GLN A O 1
ATOM 566 N N . ALA A 1 78 ? -3.333 -2.800 -15.324 1.00 98.62 78 ALA A N 1
ATOM 567 C CA . ALA A 1 78 ? -3.817 -2.834 -13.949 1.00 98.62 78 ALA A CA 1
ATOM 568 C C . ALA A 1 78 ? -4.639 -1.582 -13.582 1.00 98.62 78 ALA A C 1
ATOM 570 O O . ALA A 1 78 ? -5.672 -1.684 -12.921 1.00 98.62 78 ALA A O 1
ATOM 571 N N . VAL A 1 79 ? -4.224 -0.400 -14.051 1.00 98.31 79 VAL A N 1
ATOM 572 C CA . VAL A 1 79 ? -4.978 0.852 -13.872 1.00 98.31 79 VAL A CA 1
ATOM 573 C C . VAL A 1 79 ? -6.318 0.802 -14.608 1.00 98.31 79 VAL A C 1
ATOM 575 O O . VAL A 1 79 ? -7.333 1.189 -14.031 1.00 98.31 79 VAL A O 1
ATOM 578 N N . MET A 1 80 ? -6.366 0.261 -15.832 1.00 98.19 80 MET A N 1
ATOM 579 C CA . MET A 1 80 ? -7.638 0.037 -16.538 1.00 98.19 80 MET A CA 1
ATOM 580 C C . MET A 1 80 ? -8.574 -0.909 -15.775 1.00 98.19 80 MET A C 1
ATOM 582 O O . MET A 1 80 ? -9.782 -0.685 -15.773 1.00 98.19 80 MET A O 1
ATOM 586 N N . GLY A 1 81 ? -8.027 -1.908 -15.079 1.00 98.06 81 GLY A N 1
ATOM 587 C CA . GLY A 1 81 ? -8.787 -2.810 -14.209 1.00 98.06 81 GLY A CA 1
ATOM 588 C C . GLY A 1 81 ? -9.195 -2.212 -12.854 1.00 98.06 81 GLY A C 1
ATOM 589 O O . GLY A 1 81 ? -9.854 -2.880 -12.063 1.00 98.06 81 GLY A O 1
ATOM 590 N N . GLY A 1 82 ? -8.843 -0.955 -12.566 1.00 96.69 82 GLY A N 1
ATOM 591 C CA . GLY A 1 82 ? -9.320 -0.238 -11.381 1.00 96.69 82 GLY A CA 1
ATOM 592 C C . GLY A 1 82 ? -8.336 -0.158 -10.215 1.00 96.69 82 GLY A C 1
ATOM 593 O O . GLY A 1 82 ? -8.777 0.037 -9.080 1.00 96.69 82 GLY A O 1
ATOM 594 N N . VAL A 1 83 ? -7.029 -0.291 -10.461 1.00 98.06 83 VAL A N 1
ATOM 595 C CA . VAL A 1 83 ? -5.995 0.133 -9.499 1.00 98.06 83 VAL A CA 1
ATOM 596 C C . VAL A 1 83 ? -6.055 1.651 -9.305 1.00 98.06 83 VAL A C 1
ATOM 598 O O . VAL A 1 83 ? -6.033 2.403 -10.277 1.00 98.06 83 VAL A O 1
ATOM 601 N N . ASP A 1 84 ? -6.080 2.103 -8.050 1.00 97.00 84 ASP A N 1
ATOM 602 C CA . ASP A 1 84 ? -6.121 3.531 -7.699 1.00 97.00 84 ASP A CA 1
ATOM 603 C C . ASP A 1 84 ? -4.734 4.111 -7.446 1.00 97.00 84 ASP A C 1
ATOM 605 O O . ASP A 1 84 ? -4.511 5.313 -7.616 1.00 97.00 84 ASP A O 1
ATOM 609 N N . ILE A 1 85 ? -3.805 3.264 -6.992 1.00 98.06 85 ILE A N 1
ATOM 610 C CA . ILE A 1 85 ? -2.451 3.666 -6.628 1.00 98.06 85 ILE A CA 1
ATOM 611 C C . ILE A 1 85 ? -1.447 2.644 -7.138 1.00 98.06 85 ILE A C 1
ATOM 613 O O . ILE A 1 85 ? -1.557 1.452 -6.872 1.00 98.06 85 ILE A O 1
ATOM 617 N N . VAL A 1 86 ? -0.415 3.125 -7.811 1.00 98.31 86 VAL A N 1
ATOM 618 C CA . VAL A 1 86 ? 0.751 2.351 -8.217 1.00 98.31 86 VAL A CA 1
ATOM 619 C C . VAL A 1 86 ? 1.909 2.764 -7.319 1.00 98.31 86 VAL A C 1
ATOM 621 O O . VAL A 1 86 ? 2.418 3.878 -7.417 1.00 98.31 86 VAL A O 1
ATOM 624 N N . GLN A 1 87 ? 2.341 1.875 -6.430 1.00 97.81 87 GLN A N 1
ATOM 625 C CA . GLN A 1 87 ? 3.590 2.033 -5.702 1.00 97.81 87 GLN A CA 1
ATOM 626 C C . GLN A 1 87 ? 4.730 1.446 -6.534 1.00 97.81 87 GLN A C 1
ATOM 628 O O . GLN A 1 87 ? 4.940 0.231 -6.556 1.00 97.81 87 GLN A O 1
ATOM 633 N N . TRP A 1 88 ? 5.500 2.315 -7.184 1.00 96.62 88 TRP A N 1
ATOM 634 C CA . TRP A 1 88 ? 6.729 1.908 -7.844 1.00 96.62 88 TRP A CA 1
ATOM 635 C C . TRP A 1 88 ? 7.801 1.598 -6.806 1.00 96.62 88 TRP A C 1
ATOM 637 O O . TRP A 1 88 ? 8.274 2.488 -6.095 1.00 96.62 88 TRP A O 1
ATOM 647 N N . ARG A 1 89 ? 8.179 0.325 -6.719 1.00 93.81 89 ARG A N 1
ATOM 648 C CA . ARG A 1 89 ? 9.218 -0.156 -5.812 1.00 93.81 89 ARG A CA 1
ATOM 649 C C . ARG A 1 89 ? 10.313 -0.842 -6.611 1.00 93.81 89 ARG A C 1
ATOM 651 O O . ARG A 1 89 ? 10.125 -1.915 -7.179 1.00 93.81 89 ARG A O 1
ATOM 658 N N . ASP A 1 90 ? 11.477 -0.215 -6.609 1.00 88.25 90 ASP A N 1
ATOM 659 C CA . ASP A 1 90 ? 12.695 -0.758 -7.186 1.00 88.25 90 ASP A CA 1
ATOM 660 C C . ASP A 1 90 ? 13.820 -0.634 -6.146 1.00 88.25 90 ASP A C 1
ATOM 662 O O . ASP A 1 90 ? 14.279 0.464 -5.834 1.00 88.25 90 ASP A O 1
ATOM 666 N N . LYS A 1 91 ? 14.246 -1.774 -5.586 1.00 81.44 91 LYS A N 1
ATOM 667 C CA . LYS A 1 91 ? 15.302 -1.826 -4.562 1.00 81.44 91 LYS A CA 1
ATOM 668 C C . LYS A 1 91 ? 16.683 -1.440 -5.100 1.00 81.44 91 LYS A C 1
ATOM 670 O O . LYS A 1 91 ? 17.516 -1.004 -4.313 1.00 81.44 91 LYS A O 1
ATOM 675 N N . ASP A 1 92 ? 16.901 -1.555 -6.411 1.00 81.81 92 ASP A N 1
ATOM 676 C CA . ASP A 1 92 ? 18.157 -1.181 -7.074 1.00 81.81 92 ASP A CA 1
ATOM 677 C C . ASP A 1 92 ? 17.974 0.082 -7.930 1.00 81.81 92 ASP A C 1
ATOM 679 O O . ASP A 1 92 ? 18.676 0.296 -8.927 1.00 81.81 92 ASP A O 1
ATOM 683 N N . ALA A 1 93 ? 16.998 0.924 -7.572 1.00 76.44 93 ALA A N 1
ATOM 684 C CA . ALA A 1 93 ? 16.760 2.186 -8.248 1.00 76.44 93 ALA A CA 1
ATOM 685 C C . ALA A 1 93 ? 18.060 3.012 -8.308 1.00 76.44 93 ALA A C 1
ATOM 687 O O . ALA A 1 93 ? 18.715 3.243 -7.293 1.00 76.44 93 ALA A O 1
ATOM 688 N N . GLY A 1 94 ? 18.433 3.457 -9.512 1.00 75.12 94 GLY A N 1
ATOM 689 C CA . GLY A 1 94 ? 19.694 4.161 -9.780 1.00 75.12 94 GLY A CA 1
ATOM 690 C C . GLY A 1 94 ? 20.755 3.301 -10.472 1.00 75.12 94 GLY A C 1
ATOM 691 O O . GLY A 1 94 ? 21.568 3.844 -11.215 1.00 75.12 94 GLY A O 1
ATOM 692 N N . ALA A 1 95 ? 20.700 1.972 -10.328 1.00 82.56 95 ALA A N 1
ATOM 693 C CA . ALA A 1 95 ? 21.509 1.044 -11.127 1.00 82.56 95 ALA A CA 1
ATOM 694 C C . ALA A 1 95 ? 20.857 0.704 -12.482 1.00 82.56 95 ALA A C 1
ATOM 696 O O . ALA A 1 95 ? 21.522 0.218 -13.396 1.00 82.56 95 ALA A O 1
ATOM 697 N N . ARG A 1 96 ? 19.550 0.963 -12.616 1.00 79.69 96 ARG A N 1
ATOM 698 C CA . ARG A 1 96 ? 18.759 0.757 -13.836 1.00 79.69 96 ARG A CA 1
ATOM 699 C C . ARG A 1 96 ? 18.258 2.084 -14.418 1.00 79.69 96 ARG A C 1
ATOM 701 O O . ARG A 1 96 ? 18.035 3.034 -13.660 1.00 79.69 96 ARG A O 1
ATOM 708 N N . PRO A 1 97 ? 18.041 2.160 -15.745 1.00 84.38 97 PRO A N 1
ATOM 709 C CA . PRO A 1 97 ? 17.329 3.277 -16.354 1.00 84.38 97 PRO A CA 1
ATOM 710 C C . PRO A 1 97 ? 15.947 3.461 -15.724 1.00 84.38 97 PRO A C 1
ATOM 712 O O . PRO A 1 97 ? 15.260 2.486 -15.423 1.00 84.38 97 PRO A O 1
ATOM 715 N N . LEU A 1 98 ? 15.537 4.717 -15.543 1.00 86.81 98 LEU A N 1
ATOM 716 C CA . LEU A 1 98 ? 14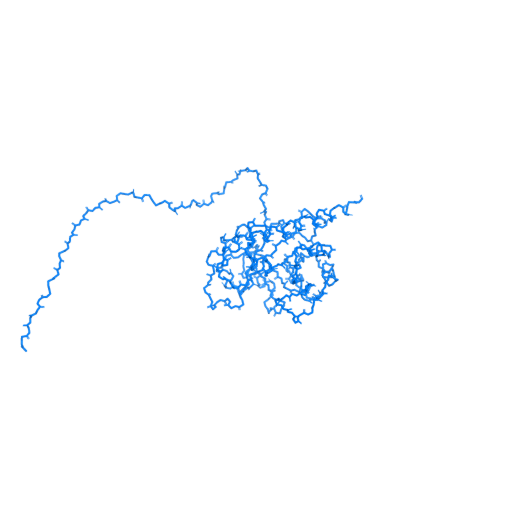.195 5.015 -15.053 1.00 86.81 98 LEU A CA 1
ATOM 717 C C . LEU A 1 98 ? 13.147 4.618 -16.099 1.00 86.81 98 LEU A C 1
ATOM 719 O O . LEU A 1 98 ? 13.368 4.868 -17.288 1.00 86.81 98 LEU A O 1
ATOM 723 N N . PRO A 1 99 ? 11.999 4.066 -15.675 1.00 87.69 99 PRO A N 1
ATOM 724 C CA . PRO A 1 99 ? 10.911 3.739 -16.586 1.00 87.69 99 PRO A CA 1
ATOM 725 C C . PRO A 1 99 ? 10.220 5.031 -17.043 1.00 87.69 99 PRO A C 1
ATOM 727 O O . PRO A 1 99 ? 9.354 5.582 -16.361 1.00 87.69 99 PRO A O 1
ATOM 730 N N . SER A 1 100 ? 10.643 5.557 -18.192 1.00 87.94 100 SER A N 1
ATOM 731 C CA . SER A 1 100 ? 10.272 6.897 -18.672 1.00 87.94 100 SER A CA 1
ATOM 732 C C . SER A 1 100 ? 8.775 7.068 -18.933 1.00 87.94 100 SER A C 1
ATOM 734 O O . SER A 1 100 ? 8.257 8.176 -18.819 1.00 87.94 100 SER A O 1
ATOM 736 N N . MET A 1 101 ? 8.071 5.977 -19.241 1.00 93.69 101 MET A N 1
ATOM 737 C CA . MET A 1 101 ? 6.637 5.985 -19.542 1.00 93.69 101 MET A CA 1
ATOM 738 C C . MET A 1 101 ? 5.772 5.617 -18.331 1.00 93.69 101 MET A C 1
ATOM 740 O O . MET A 1 101 ? 4.545 5.649 -18.430 1.00 93.69 101 MET A O 1
ATOM 744 N N . LEU A 1 102 ? 6.371 5.303 -17.175 1.00 95.38 102 LEU A N 1
ATOM 745 C CA . LEU A 1 102 ? 5.633 4.806 -16.010 1.00 95.38 102 LEU A CA 1
ATOM 746 C C . LEU A 1 102 ? 4.599 5.807 -15.499 1.00 95.38 102 LEU A C 1
ATOM 748 O O . LEU A 1 102 ? 3.487 5.420 -15.154 1.00 95.38 102 LEU A O 1
ATOM 752 N N . ARG A 1 103 ? 4.933 7.101 -15.493 1.00 94.44 103 ARG A N 1
ATOM 753 C CA . ARG A 1 103 ? 3.985 8.146 -15.098 1.00 94.44 103 ARG A CA 1
ATOM 754 C C . ARG A 1 103 ? 2.752 8.154 -15.999 1.00 94.44 103 ARG A C 1
ATOM 756 O O . ARG A 1 103 ? 1.635 8.230 -15.489 1.00 94.44 103 ARG A O 1
ATOM 763 N N . GLN A 1 104 ? 2.948 8.053 -17.311 1.00 95.06 104 GLN A N 1
ATOM 764 C CA . GLN A 1 104 ? 1.845 8.024 -18.268 1.00 95.06 104 GLN A CA 1
ATOM 765 C C . GLN A 1 104 ? 1.028 6.737 -18.136 1.00 95.06 104 GLN A C 1
ATOM 767 O O . GLN A 1 104 ? -0.195 6.802 -18.115 1.00 95.06 104 GLN A O 1
ATOM 772 N N . ALA A 1 105 ? 1.693 5.591 -17.985 1.00 97.00 105 ALA A N 1
ATOM 773 C CA . ALA A 1 105 ? 1.040 4.303 -17.777 1.00 97.00 105 ALA A CA 1
ATOM 774 C C . ALA A 1 105 ? 0.205 4.259 -16.490 1.00 97.00 105 ALA A C 1
ATOM 776 O O . ALA A 1 105 ? -0.856 3.648 -16.469 1.00 97.00 105 ALA A O 1
ATOM 777 N N . ALA A 1 106 ? 0.680 4.908 -15.425 1.00 96.50 106 ALA A N 1
ATOM 778 C CA . ALA A 1 106 ? -0.014 4.952 -14.148 1.00 96.50 106 ALA A CA 1
ATOM 779 C C . ALA A 1 106 ? -1.212 5.913 -14.148 1.00 96.50 106 ALA A C 1
ATOM 781 O O . ALA A 1 106 ? -2.010 5.859 -13.229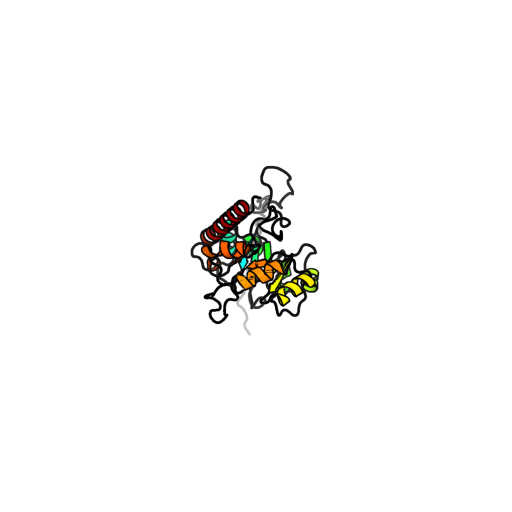 1.00 96.50 106 ALA A O 1
ATOM 782 N N . TRP A 1 107 ? -1.362 6.822 -15.115 1.00 93.38 107 TRP A N 1
ATOM 783 C CA . TRP A 1 107 ? -2.485 7.766 -15.114 1.00 93.38 107 TRP A CA 1
ATOM 784 C C . TRP A 1 107 ? -3.821 7.060 -15.435 1.00 93.38 107 TRP A C 1
ATOM 786 O O . TRP A 1 107 ? -3.865 6.287 -16.392 1.00 93.38 107 TRP A O 1
ATOM 796 N N . PRO A 1 108 ? -4.929 7.336 -14.709 1.00 95.06 108 PRO A N 1
ATOM 797 C CA . PRO A 1 108 ? -5.117 8.392 -13.702 1.00 95.06 108 PRO A CA 1
ATOM 798 C C . PRO A 1 108 ? -4.841 7.980 -12.244 1.00 95.06 108 PRO A C 1
ATOM 800 O O . PRO A 1 108 ? -5.117 8.767 -11.341 1.00 95.06 108 PRO A O 1
ATOM 803 N N . ALA A 1 109 ? -4.325 6.777 -11.993 1.00 95.44 109 ALA A N 1
ATOM 804 C CA . ALA A 1 109 ? -3.934 6.347 -10.653 1.00 95.44 109 ALA A CA 1
ATOM 805 C C . ALA A 1 109 ? -2.797 7.212 -10.082 1.00 95.44 109 ALA A C 1
ATOM 807 O O . ALA A 1 109 ? -1.980 7.793 -10.810 1.00 95.44 109 ALA A O 1
ATOM 808 N N . LEU A 1 110 ? -2.717 7.273 -8.752 1.00 95.00 110 LEU A N 1
ATOM 809 C CA . LEU A 1 110 ? -1.595 7.924 -8.085 1.00 95.00 110 LEU A CA 1
ATOM 810 C C . LEU A 1 110 ? -0.328 7.090 -8.277 1.00 95.00 110 LEU A C 1
ATOM 812 O O . LEU A 1 110 ? -0.352 5.875 -8.110 1.00 95.00 110 LEU A O 1
ATOM 816 N N . LEU A 1 111 ? 0.793 7.732 -8.585 1.00 96.12 111 LEU A N 1
ATOM 817 C CA . LEU A 1 111 ? 2.103 7.091 -8.626 1.00 96.12 111 LEU A CA 1
ATOM 818 C C . LEU A 1 111 ? 2.868 7.457 -7.360 1.00 96.12 111 LEU A C 1
ATOM 820 O O . LEU A 1 111 ? 3.164 8.625 -7.129 1.00 96.12 111 LEU A O 1
ATOM 824 N N . ILE A 1 112 ? 3.220 6.459 -6.560 1.00 96.44 112 ILE A N 1
ATOM 825 C CA . ILE A 1 112 ? 3.973 6.622 -5.317 1.00 96.44 112 ILE A CA 1
ATOM 826 C C . ILE A 1 112 ? 5.325 5.928 -5.465 1.00 96.44 112 ILE A C 1
ATOM 828 O O . ILE A 1 112 ? 5.381 4.754 -5.816 1.00 96.44 112 ILE A O 1
ATOM 832 N N . ALA A 1 113 ? 6.426 6.615 -5.168 1.00 95.00 113 ALA A N 1
ATOM 833 C CA . ALA A 1 113 ? 7.756 6.007 -5.211 1.00 95.00 113 ALA A CA 1
ATOM 834 C C . ALA A 1 113 ? 8.172 5.439 -3.850 1.00 95.00 113 ALA A C 1
ATOM 836 O O . ALA A 1 113 ? 8.292 6.169 -2.866 1.00 95.00 113 ALA A O 1
ATOM 837 N N . ASN A 1 114 ? 8.506 4.154 -3.815 1.00 94.94 114 ASN A N 1
ATOM 838 C CA . ASN A 1 114 ? 9.305 3.549 -2.754 1.00 94.94 114 ASN A CA 1
ATOM 839 C C . ASN A 1 114 ? 10.774 3.520 -3.205 1.00 94.94 114 ASN A C 1
ATOM 841 O O . ASN A 1 114 ? 11.304 2.484 -3.608 1.00 94.94 114 ASN A O 1
ATOM 845 N N . ALA A 1 115 ? 11.379 4.709 -3.249 1.00 90.12 115 ALA A N 1
ATOM 846 C CA . ALA A 1 115 ? 12.728 4.959 -3.755 1.00 90.12 115 ALA A CA 1
ATOM 847 C C . ALA A 1 115 ? 13.325 6.235 -3.117 1.00 90.12 115 ALA A C 1
ATOM 849 O O . ALA A 1 115 ? 12.581 7.030 -2.517 1.00 90.12 115 ALA A O 1
ATOM 850 N N . PRO A 1 116 ? 14.646 6.477 -3.245 1.00 88.75 116 PRO A N 1
ATOM 851 C CA . PRO A 1 116 ? 15.282 7.738 -2.856 1.00 88.75 116 PRO A CA 1
ATOM 852 C C . PRO A 1 116 ? 14.613 8.980 -3.473 1.00 88.75 116 PRO A C 1
ATOM 854 O O . PRO A 1 116 ? 14.064 8.921 -4.573 1.00 88.75 116 PRO A O 1
ATOM 857 N N . ALA A 1 117 ? 14.678 10.117 -2.772 1.00 87.00 117 ALA A N 1
ATOM 858 C CA . ALA A 1 117 ? 13.965 11.346 -3.144 1.00 87.00 117 ALA A CA 1
ATOM 859 C C . ALA A 1 117 ? 14.332 11.866 -4.542 1.00 87.00 117 ALA A C 1
ATOM 861 O O . ALA A 1 117 ? 13.451 12.199 -5.329 1.00 87.00 117 ALA A O 1
ATOM 862 N N . GLU A 1 118 ? 15.623 11.871 -4.874 1.00 88.56 118 GLU A N 1
ATOM 863 C CA . GLU A 1 118 ? 16.123 12.324 -6.177 1.00 88.56 118 GLU A CA 1
ATOM 864 C C . GLU A 1 118 ? 15.548 11.495 -7.335 1.00 88.56 118 GLU A C 1
ATOM 866 O O . GLU A 1 118 ? 15.147 12.025 -8.372 1.00 88.56 118 GLU A O 1
ATOM 871 N N . ILE A 1 119 ? 15.448 10.179 -7.139 1.00 89.12 119 ILE A N 1
ATOM 872 C CA . ILE A 1 119 ? 14.879 9.254 -8.120 1.00 89.12 119 ILE A CA 1
ATOM 873 C C . ILE A 1 119 ? 13.373 9.496 -8.263 1.00 89.12 119 ILE A C 1
ATOM 875 O O . ILE A 1 119 ? 12.866 9.574 -9.382 1.00 89.12 119 ILE A O 1
ATOM 879 N N . ALA A 1 120 ? 12.669 9.652 -7.141 1.00 88.31 120 ALA A N 1
ATOM 880 C CA . ALA A 1 120 ? 11.240 9.944 -7.122 1.00 88.31 120 ALA A CA 1
ATOM 881 C C . ALA A 1 120 ? 10.911 11.251 -7.870 1.00 88.31 120 ALA A C 1
ATOM 883 O O . ALA A 1 120 ? 9.997 11.275 -8.696 1.00 88.31 120 ALA A O 1
ATOM 884 N N . ALA A 1 121 ? 11.694 12.311 -7.647 1.00 86.56 121 ALA A N 1
ATOM 885 C CA . ALA A 1 121 ? 11.510 13.605 -8.302 1.00 86.56 121 ALA A CA 1
ATOM 886 C C . ALA A 1 121 ? 11.616 13.506 -9.833 1.00 86.56 121 ALA A C 1
ATOM 888 O O . ALA A 1 121 ? 10.811 14.092 -10.555 1.00 86.56 121 ALA A O 1
ATOM 889 N N . ARG A 1 122 ? 12.559 12.703 -10.342 1.00 89.00 122 ARG A N 1
ATOM 890 C CA . ARG A 1 122 ? 12.755 12.491 -11.787 1.00 89.00 122 ARG A CA 1
ATOM 891 C C . ARG A 1 122 ? 11.603 11.745 -12.468 1.00 89.00 122 ARG A C 1
ATOM 893 O O . ARG A 1 122 ? 11.467 11.852 -13.683 1.00 89.00 122 ARG A O 1
ATOM 900 N N . LEU A 1 123 ? 10.793 10.999 -11.715 1.00 88.06 123 LEU A N 1
ATOM 901 C CA . LEU A 1 123 ? 9.640 10.2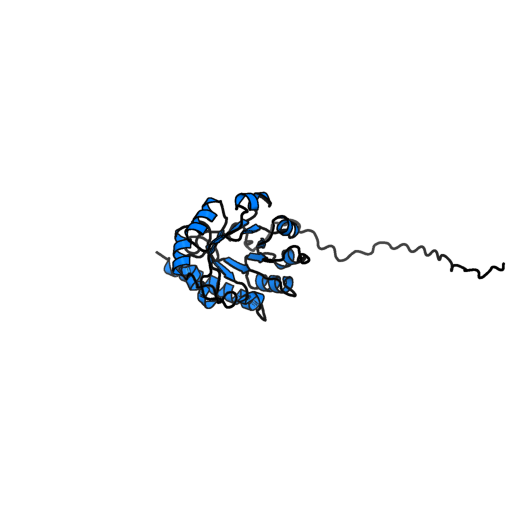50 -12.230 1.00 88.06 123 LEU A CA 1
ATOM 902 C C . LEU A 1 123 ? 8.322 11.038 -12.204 1.00 88.06 123 LEU A C 1
ATOM 904 O O . LEU A 1 123 ? 7.331 10.560 -12.753 1.00 88.06 123 LEU A O 1
ATOM 908 N N . GLY A 1 124 ? 8.288 12.220 -11.580 1.00 87.62 124 GLY A N 1
ATOM 909 C CA . GLY A 1 124 ? 7.058 13.011 -11.462 1.00 87.62 124 GLY A CA 1
ATOM 910 C C . GLY A 1 124 ? 5.971 12.297 -10.651 1.00 87.62 124 GLY A C 1
ATOM 911 O O . GLY A 1 124 ? 4.823 12.209 -11.087 1.00 87.62 124 GLY A O 1
ATOM 912 N N . VAL A 1 125 ? 6.349 11.723 -9.506 1.00 92.25 125 VAL A N 1
ATOM 913 C CA . VAL A 1 125 ? 5.436 10.981 -8.622 1.00 92.25 125 VAL A CA 1
ATOM 914 C C . VAL A 1 125 ? 4.531 11.901 -7.798 1.00 92.25 125 VAL A C 1
ATOM 916 O O . VAL A 1 125 ? 4.892 13.035 -7.494 1.00 92.25 125 VAL A O 1
ATOM 919 N N . ASP A 1 126 ? 3.381 11.379 -7.373 1.00 92.94 126 ASP A N 1
ATOM 920 C CA . ASP A 1 126 ? 2.418 12.066 -6.498 1.00 92.94 126 ASP A CA 1
ATOM 921 C C . ASP A 1 126 ? 2.768 11.927 -5.011 1.00 92.94 126 ASP A C 1
ATOM 923 O O . ASP A 1 126 ? 2.088 12.468 -4.137 1.00 92.94 126 ASP A O 1
ATOM 927 N N . GLY A 1 127 ? 3.802 11.150 -4.693 1.00 94.44 127 GLY A N 1
ATOM 928 C CA . GLY A 1 127 ? 4.161 10.863 -3.320 1.00 94.44 127 GLY A CA 1
ATOM 929 C C . GLY A 1 127 ? 5.276 9.846 -3.167 1.00 94.44 127 GLY A C 1
ATOM 930 O O . GLY A 1 127 ? 5.797 9.291 -4.139 1.00 94.44 127 GLY A O 1
ATOM 931 N N . ARG A 1 128 ? 5.633 9.579 -1.914 1.00 95.62 128 ARG A N 1
ATOM 932 C CA . ARG A 1 128 ? 6.636 8.582 -1.542 1.00 95.62 128 ARG A CA 1
ATOM 933 C C . ARG A 1 128 ? 6.103 7.615 -0.498 1.00 95.62 128 ARG A C 1
ATOM 935 O O . ARG A 1 128 ? 5.229 7.940 0.301 1.00 95.62 128 ARG A O 1
ATOM 942 N N . HIS A 1 129 ? 6.643 6.407 -0.517 1.00 97.06 129 HIS A N 1
ATOM 943 C CA . HIS A 1 129 ? 6.423 5.418 0.522 1.00 97.06 129 HIS A CA 1
ATOM 944 C C . HIS A 1 129 ? 7.754 5.098 1.192 1.00 97.06 129 HIS A C 1
ATOM 946 O O . HIS A 1 129 ? 8.749 4.859 0.507 1.00 97.06 129 HIS A O 1
ATOM 952 N N . LEU A 1 130 ? 7.772 5.111 2.520 1.00 96.25 130 LEU A N 1
ATOM 953 C CA . LEU A 1 130 ? 8.960 4.855 3.322 1.00 96.25 130 LEU A CA 1
ATOM 954 C C . LEU A 1 130 ? 8.882 3.452 3.942 1.00 96.25 130 LEU A C 1
ATOM 956 O O . LEU A 1 130 ? 7.865 3.114 4.553 1.00 96.25 130 LEU A O 1
ATOM 960 N N . PRO A 1 131 ? 9.944 2.637 3.841 1.00 95.12 131 PRO A N 1
ATOM 961 C CA . PRO A 1 131 ? 10.083 1.451 4.681 1.00 95.12 131 PRO A CA 1
A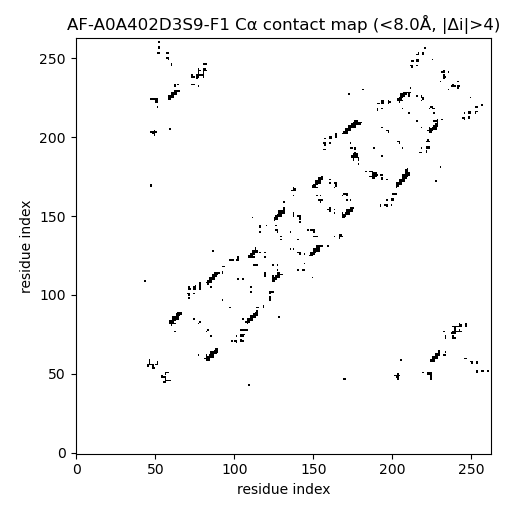TOM 962 C C . PRO A 1 131 ? 10.045 1.824 6.171 1.00 95.12 131 PRO A C 1
ATOM 964 O O . PRO A 1 131 ? 10.471 2.920 6.534 1.00 95.12 131 PRO A O 1
ATOM 967 N N . GLU A 1 132 ? 9.597 0.908 7.034 1.00 93.81 132 GLU A N 1
ATOM 968 C CA . GLU A 1 132 ? 9.507 1.143 8.488 1.00 93.81 132 GLU A CA 1
ATOM 969 C C . GLU A 1 132 ? 10.848 1.608 9.082 1.00 93.81 132 GLU A C 1
ATOM 971 O O . GLU A 1 132 ? 10.900 2.565 9.845 1.00 93.81 132 GLU A O 1
ATOM 976 N N . GLN A 1 133 ? 11.945 0.969 8.667 1.00 91.12 133 GLN A N 1
ATOM 977 C CA . GLN A 1 133 ? 13.303 1.215 9.170 1.00 91.12 133 GLN A CA 1
ATOM 978 C C . GLN A 1 133 ? 14.017 2.389 8.475 1.00 91.12 133 GLN A C 1
ATOM 980 O O . GLN A 1 133 ? 15.226 2.564 8.625 1.00 91.12 133 GLN A O 1
ATOM 985 N N . SER A 1 134 ? 13.307 3.168 7.656 1.00 91.38 134 SER A N 1
ATOM 986 C CA . SER A 1 134 ? 13.887 4.327 6.979 1.00 91.38 134 SER A CA 1
ATOM 987 C C . SER A 1 134 ? 14.345 5.373 7.995 1.00 91.38 134 SER A C 1
ATOM 989 O O . SER A 1 134 ? 13.546 5.843 8.797 1.00 91.38 134 SER A O 1
ATOM 991 N N . ALA A 1 135 ? 15.602 5.813 7.892 1.00 91.69 135 ALA A N 1
ATOM 992 C CA . ALA A 1 135 ? 16.106 6.949 8.670 1.00 91.69 135 ALA A CA 1
ATOM 993 C C . ALA A 1 135 ? 15.459 8.286 8.260 1.00 91.69 135 ALA A C 1
ATOM 995 O O . ALA A 1 135 ? 15.462 9.229 9.040 1.00 91.69 135 ALA A O 1
ATOM 996 N N . VAL A 1 136 ? 14.908 8.362 7.042 1.00 92.19 136 VAL A N 1
ATOM 997 C CA . VAL A 1 136 ? 14.179 9.539 6.554 1.00 92.19 136 VAL A CA 1
ATOM 998 C C . VAL A 1 136 ? 12.813 9.602 7.231 1.00 92.19 136 VAL A C 1
ATOM 1000 O O . VAL A 1 136 ? 12.024 8.653 7.126 1.00 92.19 136 VAL A O 1
ATOM 1003 N N . THR A 1 137 ? 12.531 10.728 7.878 1.00 91.88 137 THR A N 1
ATOM 1004 C CA . THR A 1 137 ? 11.243 11.039 8.506 1.00 91.88 137 THR A CA 1
ATOM 1005 C C . THR A 1 137 ? 10.162 11.328 7.463 1.00 91.88 137 THR A C 1
ATOM 1007 O O . THR A 1 137 ? 10.443 11.644 6.302 1.00 91.88 137 THR A O 1
ATOM 1010 N N . VAL A 1 138 ? 8.893 11.243 7.866 1.00 91.69 138 VAL A N 1
ATOM 1011 C CA . VAL A 1 138 ? 7.779 11.626 6.984 1.00 91.69 138 VAL A CA 1
ATOM 1012 C C . VAL A 1 138 ? 7.871 13.100 6.568 1.00 91.69 138 VAL A C 1
ATOM 1014 O O . VAL A 1 138 ? 7.636 13.422 5.402 1.00 91.69 138 VAL A O 1
ATOM 1017 N N . ALA A 1 139 ? 8.251 13.979 7.500 1.00 87.38 139 ALA A N 1
ATOM 1018 C CA . ALA A 1 139 ? 8.412 15.408 7.252 1.00 87.38 139 ALA A CA 1
ATOM 1019 C C . ALA A 1 139 ? 9.488 15.686 6.189 1.00 87.38 139 ALA A C 1
ATOM 1021 O O . ALA A 1 139 ? 9.195 16.329 5.184 1.00 87.38 139 ALA A O 1
ATOM 1022 N N . GLU A 1 140 ? 10.688 15.113 6.336 1.00 90.81 140 GLU A N 1
ATOM 1023 C CA . GLU A 1 140 ? 11.775 15.264 5.354 1.00 90.81 140 GLU A CA 1
ATOM 1024 C C . GLU A 1 140 ? 11.384 14.716 3.975 1.00 90.81 140 GLU A C 1
ATOM 1026 O O . GLU A 1 140 ? 11.679 15.313 2.938 1.00 90.81 140 GLU A O 1
ATOM 1031 N N . ALA A 1 141 ? 10.688 13.574 3.935 1.00 91.19 141 ALA A N 1
ATOM 1032 C CA . ALA A 1 141 ? 10.215 13.007 2.678 1.00 91.19 141 ALA A CA 1
ATOM 1033 C C . ALA A 1 141 ? 9.183 13.903 1.979 1.00 91.19 141 ALA A C 1
ATOM 1035 O O . ALA A 1 141 ? 9.152 13.918 0.746 1.00 91.19 141 ALA A O 1
ATOM 1036 N N . ARG A 1 142 ? 8.364 14.635 2.745 1.00 87.88 142 ARG A N 1
ATOM 1037 C CA . ARG A 1 142 ? 7.382 15.596 2.232 1.00 87.88 142 ARG A CA 1
ATOM 1038 C C . ARG A 1 142 ? 8.053 16.870 1.726 1.00 87.88 142 ARG A C 1
ATOM 1040 O O . ARG A 1 142 ? 7.713 17.325 0.641 1.00 87.88 142 ARG A O 1
ATOM 1047 N N . GLU A 1 143 ? 9.016 17.411 2.470 1.00 86.94 143 GLU A N 1
ATOM 1048 C CA . GLU A 1 143 ? 9.776 18.611 2.084 1.00 86.94 143 GLU A CA 1
ATOM 1049 C C . GLU A 1 143 ? 10.553 18.426 0.776 1.00 86.94 143 GLU A C 1
ATOM 1051 O O . GLU A 1 143 ? 10.685 19.361 -0.011 1.00 86.94 143 GLU A O 1
ATOM 1056 N N . ALA A 1 144 ? 11.028 17.208 0.510 1.00 85.62 144 ALA A N 1
ATOM 1057 C CA . ALA A 1 144 ? 11.715 16.875 -0.735 1.00 85.62 144 ALA A CA 1
ATOM 1058 C C . ALA A 1 144 ? 10.783 16.793 -1.967 1.00 85.62 144 ALA A C 1
ATOM 1060 O O . ALA A 1 144 ? 11.260 16.552 -3.078 1.00 85.62 144 ALA A O 1
ATOM 1061 N N . LEU A 1 145 ? 9.467 16.941 -1.785 1.00 81.94 145 LEU A N 1
ATOM 1062 C CA . LEU A 1 145 ? 8.442 16.847 -2.826 1.00 81.94 145 LEU A CA 1
ATOM 1063 C C . LEU A 1 145 ? 7.556 18.106 -2.841 1.00 81.94 145 LEU A C 1
ATOM 1065 O O . LEU A 1 145 ? 7.804 19.088 -2.147 1.00 81.94 145 LEU A O 1
ATOM 1069 N N . CYS A 1 146 ? 6.504 18.102 -3.663 1.00 77.94 146 CYS A N 1
ATOM 1070 C CA . CYS A 1 146 ? 5.520 19.179 -3.646 1.00 77.94 146 CYS A CA 1
ATOM 1071 C C . CYS A 1 146 ? 4.657 19.136 -2.364 1.00 77.94 146 CYS A C 1
ATOM 1073 O O . CYS A 1 146 ? 4.423 18.057 -1.818 1.00 77.94 146 CYS A O 1
ATOM 1075 N N . PRO A 1 147 ? 4.096 20.273 -1.905 1.00 75.12 147 PRO A N 1
ATOM 1076 C CA . PRO A 1 147 ? 3.273 20.313 -0.689 1.00 75.12 147 PRO A CA 1
ATOM 1077 C C . PRO A 1 147 ? 2.047 19.386 -0.706 1.00 75.12 147 PRO A C 1
ATOM 1079 O O . PRO A 1 147 ? 1.563 18.983 0.347 1.00 75.12 147 PRO A O 1
ATOM 1082 N N . SER A 1 148 ? 1.541 19.039 -1.893 1.00 79.69 148 SER A N 1
ATOM 1083 C CA . SER A 1 148 ? 0.418 18.113 -2.076 1.00 79.69 148 SER A CA 1
ATOM 1084 C C . SER A 1 148 ? 0.833 16.639 -2.134 1.00 79.69 148 SER A C 1
ATOM 1086 O O . SER A 1 148 ? -0.028 15.784 -2.348 1.00 79.69 148 SER A O 1
ATOM 1088 N N . ALA A 1 149 ? 2.127 16.331 -2.003 1.00 86.81 149 ALA A N 1
ATOM 1089 C CA . ALA A 1 149 ? 2.629 14.971 -2.096 1.00 86.81 149 ALA A CA 1
ATOM 1090 C C . ALA A 1 149 ? 2.144 14.117 -0.923 1.00 86.81 149 ALA A C 1
ATOM 1092 O O . ALA A 1 149 ? 2.126 14.567 0.224 1.00 86.81 149 ALA A O 1
ATOM 1093 N N . ARG A 1 150 ? 1.792 12.863 -1.211 1.00 91.81 150 ARG A N 1
ATOM 1094 C CA . ARG A 1 150 ? 1.405 11.886 -0.188 1.00 91.81 150 ARG A CA 1
ATOM 1095 C C . ARG A 1 150 ? 2.617 11.127 0.319 1.00 91.81 150 ARG A C 1
ATOM 1097 O O . ARG A 1 150 ? 3.411 10.623 -0.474 1.00 91.81 150 ARG A O 1
ATOM 1104 N N . VAL A 1 151 ? 2.746 10.997 1.630 1.00 95.75 151 VAL A N 1
ATOM 1105 C CA . VAL A 1 151 ? 3.826 10.235 2.252 1.00 95.75 151 VAL A CA 1
ATOM 1106 C C . VAL A 1 151 ? 3.228 9.160 3.138 1.00 95.75 151 VAL A C 1
ATOM 1108 O O . VAL A 1 151 ? 2.564 9.461 4.125 1.00 95.75 151 VAL A O 1
ATOM 1111 N N . GLY A 1 152 ? 3.461 7.901 2.779 1.00 97.06 152 GLY A N 1
ATOM 1112 C CA . GLY A 1 152 ? 3.071 6.765 3.609 1.00 97.06 152 GLY A CA 1
ATOM 1113 C C . GLY A 1 152 ? 4.269 6.037 4.185 1.00 97.06 152 GLY A C 1
ATOM 1114 O O . GLY A 1 152 ? 5.396 6.192 3.705 1.00 97.06 152 GLY A O 1
ATOM 1115 N N . ARG A 1 153 ? 4.017 5.199 5.188 1.00 97.62 153 ARG A N 1
ATOM 1116 C CA . ARG A 1 153 ? 5.055 4.374 5.810 1.00 97.62 153 ARG A CA 1
ATOM 1117 C C . ARG A 1 153 ? 4.580 2.943 6.050 1.00 97.62 153 ARG A C 1
ATOM 1119 O O . ARG A 1 153 ? 3.398 2.706 6.289 1.00 97.62 153 ARG A O 1
ATOM 1126 N N . SER A 1 154 ? 5.489 1.982 5.933 1.00 97.56 154 SER A N 1
ATOM 1127 C CA . SER A 1 154 ? 5.219 0.594 6.323 1.00 97.56 154 SER A CA 1
ATOM 1128 C C . SER A 1 154 ? 5.175 0.466 7.850 1.00 97.56 154 SER A C 1
ATOM 1130 O O . SER A 1 154 ? 5.988 1.085 8.532 1.00 97.56 154 SER A O 1
ATOM 1132 N N . ALA A 1 155 ? 4.259 -0.346 8.373 1.00 96.94 155 ALA A N 1
ATOM 1133 C CA . ALA A 1 155 ? 4.151 -0.658 9.794 1.00 96.94 155 ALA A CA 1
ATOM 1134 C C . ALA A 1 155 ? 3.963 -2.169 10.010 1.00 96.94 155 ALA A C 1
ATOM 1136 O O . ALA A 1 155 ? 3.055 -2.793 9.459 1.00 96.94 155 ALA A O 1
ATOM 1137 N N . HIS A 1 156 ? 4.817 -2.742 10.851 1.00 95.88 156 HIS A N 1
ATOM 1138 C CA . HIS A 1 156 ? 4.833 -4.148 11.258 1.00 95.88 156 HIS A CA 1
ATOM 1139 C C . HIS A 1 156 ? 4.458 -4.325 12.740 1.00 95.88 156 HIS A C 1
ATOM 1141 O O . HIS A 1 156 ? 4.514 -5.429 13.275 1.00 95.88 156 HIS A O 1
ATOM 1147 N N . SER A 1 157 ? 4.078 -3.236 13.418 1.00 96.94 157 SER A N 1
ATOM 1148 C CA . SER A 1 157 ? 3.568 -3.224 14.792 1.00 96.94 157 SER A CA 1
ATOM 1149 C C . SER A 1 157 ? 2.589 -2.061 15.001 1.00 96.94 157 SER A C 1
ATOM 1151 O O . SER A 1 157 ? 2.645 -1.060 14.282 1.00 96.94 157 SER A O 1
ATOM 1153 N N . ILE A 1 158 ? 1.730 -2.158 16.021 1.00 97.81 158 ILE A N 1
ATOM 1154 C CA . ILE A 1 158 ? 0.817 -1.071 16.421 1.00 97.81 158 ILE A CA 1
ATOM 1155 C C . ILE A 1 158 ? 1.615 0.192 16.771 1.00 97.81 158 ILE A C 1
ATOM 1157 O O . ILE A 1 158 ? 1.299 1.285 16.310 1.00 97.81 158 ILE A O 1
ATOM 1161 N N . ALA A 1 159 ? 2.701 0.035 17.535 1.00 97.94 159 ALA A N 1
ATOM 1162 C CA . ALA A 1 159 ? 3.567 1.143 17.927 1.00 97.94 159 ALA A CA 1
ATOM 1163 C C . ALA A 1 159 ? 4.186 1.854 16.712 1.00 97.94 159 ALA A C 1
ATOM 1165 O O . ALA A 1 159 ? 4.235 3.082 16.687 1.00 97.94 159 ALA A O 1
ATOM 1166 N N . ALA A 1 160 ? 4.605 1.103 15.686 1.00 97.25 160 ALA A N 1
ATOM 1167 C CA . ALA A 1 160 ? 5.121 1.680 14.447 1.00 97.25 160 ALA A CA 1
ATOM 1168 C C . ALA A 1 160 ? 4.043 2.458 13.674 1.00 97.25 160 ALA A C 1
ATOM 1170 O O . ALA A 1 160 ? 4.327 3.539 13.161 1.00 97.25 160 ALA A O 1
ATOM 1171 N N . ALA A 1 161 ? 2.803 1.957 13.627 1.00 97.94 161 ALA A N 1
ATOM 1172 C CA . ALA A 1 161 ? 1.692 2.663 12.989 1.00 97.94 161 ALA A CA 1
ATOM 1173 C C . ALA A 1 161 ? 1.364 3.984 13.708 1.00 97.94 161 ALA A C 1
ATOM 1175 O O . ALA A 1 161 ? 1.256 5.030 13.066 1.00 97.94 161 ALA A O 1
ATOM 1176 N N . VAL A 1 162 ? 1.289 3.958 15.044 1.00 98.06 162 VAL A N 1
ATOM 1177 C CA . VAL A 1 162 ? 1.073 5.156 15.872 1.00 98.06 162 VAL A CA 1
ATOM 1178 C C . VAL A 1 162 ? 2.211 6.163 15.694 1.00 98.06 162 VAL A C 1
ATOM 1180 O O . VAL A 1 162 ? 1.954 7.356 15.532 1.00 98.06 162 VAL A O 1
ATOM 1183 N N . ALA A 1 163 ? 3.464 5.700 15.668 1.00 96.69 163 ALA A N 1
ATOM 1184 C CA . ALA A 1 163 ? 4.623 6.558 15.430 1.00 96.69 163 ALA A CA 1
ATOM 1185 C C . ALA A 1 163 ? 4.582 7.201 14.034 1.00 96.69 163 ALA A C 1
ATOM 1187 O O . ALA A 1 163 ? 4.774 8.408 13.910 1.00 96.69 163 ALA A O 1
ATOM 1188 N N . ALA A 1 164 ? 4.257 6.430 12.992 1.00 96.50 164 ALA A N 1
ATOM 1189 C CA . ALA A 1 164 ? 4.113 6.950 11.635 1.00 96.50 164 ALA A CA 1
ATOM 1190 C C . ALA A 1 164 ? 3.019 8.028 11.542 1.00 96.50 164 ALA A C 1
ATOM 1192 O O . ALA A 1 164 ? 3.229 9.062 10.907 1.00 96.50 164 ALA A O 1
ATOM 1193 N N . GLN A 1 165 ? 1.876 7.827 12.208 1.00 96.44 165 GLN A N 1
ATOM 1194 C CA . GLN A 1 165 ? 0.834 8.850 12.297 1.00 96.44 165 GLN A CA 1
ATOM 1195 C C . GLN A 1 165 ? 1.324 10.103 13.030 1.00 96.44 165 GLN A C 1
ATOM 1197 O O . GLN A 1 165 ? 1.078 11.213 12.563 1.00 96.44 165 GLN A O 1
ATOM 1202 N N . ALA A 1 166 ? 2.013 9.944 14.162 1.00 95.81 166 ALA A N 1
ATOM 1203 C CA . ALA A 1 166 ? 2.542 11.068 14.932 1.00 95.81 166 ALA A CA 1
ATOM 1204 C C . ALA A 1 166 ? 3.573 11.890 14.135 1.00 95.81 166 ALA A C 1
ATOM 1206 O O . ALA A 1 166 ? 3.647 13.105 14.299 1.00 95.81 166 ALA A O 1
ATOM 1207 N N . GLU A 1 167 ? 4.318 11.250 13.229 1.00 94.12 167 GLU A N 1
ATOM 1208 C CA . GLU A 1 167 ? 5.201 11.919 12.264 1.00 94.12 167 GLU A CA 1
ATOM 1209 C C . GLU A 1 167 ? 4.457 12.611 11.103 1.00 94.12 167 GLU A C 1
ATOM 1211 O O . GLU A 1 167 ? 5.077 13.321 10.311 1.00 94.12 167 GLU A O 1
ATOM 1216 N N . GLY A 1 168 ? 3.139 12.426 10.985 1.00 93.94 168 GLY A N 1
ATOM 1217 C CA . GLY A 1 168 ? 2.306 13.048 9.955 1.00 93.94 168 GLY A CA 1
ATOM 1218 C C . GLY A 1 168 ? 2.192 12.245 8.657 1.00 93.94 168 GLY A C 1
ATOM 1219 O O . GLY A 1 168 ? 2.066 12.843 7.581 1.00 93.94 168 GLY A O 1
ATOM 1220 N N . ALA A 1 169 ? 2.282 10.909 8.725 1.00 96.12 169 ALA A N 1
ATOM 1221 C CA . ALA A 1 169 ? 2.020 10.044 7.572 1.00 96.12 169 ALA A CA 1
ATOM 1222 C C . ALA A 1 169 ? 0.580 10.226 7.066 1.00 96.12 169 ALA A C 1
ATOM 1224 O O . ALA A 1 169 ? -0.356 10.314 7.853 1.00 96.12 169 ALA A O 1
ATOM 1225 N N . ASP A 1 170 ? 0.401 10.250 5.744 1.00 95.38 170 ASP A N 1
ATOM 1226 C CA . ASP A 1 170 ? -0.922 10.310 5.108 1.00 95.38 170 ASP A CA 1
ATOM 1227 C C . ASP A 1 170 ? -1.656 8.964 5.170 1.00 95.38 170 ASP A C 1
ATOM 1229 O O . ASP A 1 170 ? -2.879 8.924 5.101 1.00 95.38 170 ASP A O 1
ATOM 1233 N N . TYR A 1 171 ? -0.909 7.862 5.242 1.00 97.19 171 TYR A N 1
ATOM 1234 C CA . TYR A 1 171 ? -1.418 6.497 5.342 1.00 97.19 171 TYR A CA 1
ATOM 1235 C C . TYR A 1 171 ? -0.317 5.565 5.850 1.00 97.19 171 TYR A C 1
ATOM 1237 O O . TYR A 1 171 ? 0.879 5.871 5.757 1.00 97.19 171 TYR A O 1
ATOM 1245 N N . VAL A 1 172 ? -0.711 4.384 6.315 1.00 98.06 172 VAL A N 1
ATOM 1246 C CA . VAL A 1 172 ? 0.222 3.296 6.621 1.00 98.06 172 VAL A CA 1
ATOM 1247 C C . VAL A 1 172 ? -0.094 2.057 5.799 1.00 98.06 172 VAL A C 1
ATOM 1249 O O . VAL A 1 172 ? -1.245 1.790 5.461 1.00 98.06 172 VAL A O 1
ATOM 1252 N N . ILE A 1 173 ? 0.944 1.294 5.465 1.00 98.31 173 ILE A N 1
ATOM 1253 C CA . ILE A 1 173 ? 0.792 -0.057 4.925 1.00 98.31 173 ILE A CA 1
ATOM 1254 C C . ILE A 1 173 ? 1.084 -1.043 6.055 1.00 98.31 173 ILE A C 1
ATOM 1256 O O . ILE A 1 173 ? 2.212 -1.080 6.546 1.00 98.31 173 ILE A O 1
ATOM 1260 N N . ALA A 1 174 ? 0.088 -1.837 6.446 1.00 97.88 174 ALA A N 1
ATOM 1261 C CA . ALA A 1 174 ? 0.188 -2.813 7.527 1.00 97.88 174 ALA A CA 1
ATOM 1262 C C . ALA A 1 174 ? 0.283 -4.238 6.968 1.00 97.88 174 ALA A C 1
ATOM 1264 O O . ALA A 1 174 ? -0.564 -4.676 6.187 1.00 97.88 174 ALA A O 1
ATOM 1265 N N . GLY A 1 175 ? 1.318 -4.976 7.361 1.00 93.00 175 GLY A N 1
ATOM 1266 C CA . GLY A 1 175 ? 1.543 -6.342 6.892 1.00 93.00 175 GLY A CA 1
ATOM 1267 C C . GLY A 1 175 ? 2.720 -7.020 7.587 1.00 93.00 175 GLY A C 1
ATOM 1268 O O . GLY A 1 175 ? 3.439 -6.392 8.354 1.00 93.00 175 GLY A O 1
ATOM 1269 N N . THR A 1 176 ? 2.987 -8.300 7.343 1.00 92.69 176 THR A N 1
ATOM 1270 C CA . THR A 1 176 ? 2.308 -9.208 6.399 1.00 92.69 176 THR A CA 1
ATOM 1271 C C . THR A 1 176 ? 1.041 -9.804 7.024 1.00 92.69 176 THR A C 1
ATOM 1273 O O . THR A 1 176 ? 1.133 -10.456 8.059 1.00 92.69 176 THR A O 1
ATOM 1276 N N . ILE A 1 177 ? -0.135 -9.609 6.415 1.00 95.75 177 ILE A N 1
ATOM 1277 C CA . ILE A 1 177 ? -1.417 -10.059 7.001 1.00 95.75 177 ILE A CA 1
ATOM 1278 C C . ILE A 1 177 ? -1.625 -11.565 6.843 1.00 95.75 177 ILE A C 1
ATOM 1280 O O . ILE A 1 177 ? -2.021 -12.246 7.786 1.00 95.75 177 ILE A O 1
ATOM 1284 N N . PHE A 1 178 ? -1.320 -12.101 5.667 1.00 93.69 178 PHE A N 1
ATOM 1285 C CA . PHE A 1 178 ? -1.467 -13.513 5.345 1.00 93.69 178 PHE A CA 1
ATOM 1286 C C . PHE A 1 178 ? -0.159 -14.099 4.820 1.00 93.69 178 PHE A C 1
ATOM 1288 O O . PHE A 1 178 ? 0.666 -13.390 4.249 1.00 93.69 178 PHE A O 1
ATOM 1295 N N . ALA A 1 179 ? 0.008 -15.417 4.953 1.00 86.75 179 ALA A N 1
ATOM 1296 C CA . ALA A 1 179 ? 1.165 -16.110 4.395 1.00 86.75 179 ALA A CA 1
ATOM 1297 C C . ALA A 1 179 ? 1.306 -15.802 2.894 1.00 86.75 179 ALA A C 1
ATOM 1299 O O . ALA A 1 179 ? 0.334 -15.870 2.137 1.00 86.75 179 ALA A O 1
ATOM 1300 N N . SER A 1 180 ? 2.520 -15.457 2.464 1.00 77.62 180 SER A N 1
ATOM 1301 C CA . SER A 1 180 ? 2.802 -15.071 1.082 1.00 77.62 180 SER A CA 1
ATOM 1302 C C . SER A 1 180 ? 3.846 -15.992 0.461 1.00 77.62 180 SER A C 1
ATOM 1304 O O . SER A 1 180 ? 4.752 -16.466 1.140 1.00 77.62 180 SER A O 1
ATOM 1306 N N . ARG A 1 181 ? 3.750 -16.217 -0.854 1.00 73.31 181 ARG A N 1
ATOM 1307 C CA . ARG A 1 181 ? 4.786 -16.950 -1.602 1.00 73.31 181 ARG A CA 1
ATOM 1308 C C . ARG A 1 181 ? 6.073 -16.144 -1.779 1.00 73.31 181 ARG A C 1
ATOM 1310 O O . ARG A 1 181 ? 7.118 -16.740 -1.996 1.00 73.31 181 ARG A O 1
ATOM 1317 N N . SER A 1 182 ? 5.988 -14.815 -1.715 1.00 68.94 182 SER A N 1
ATOM 1318 C CA . SER A 1 182 ? 7.135 -13.923 -1.916 1.00 68.94 182 SER A CA 1
ATOM 1319 C C . SER A 1 182 ? 8.071 -13.877 -0.706 1.00 68.94 182 SER A C 1
ATOM 1321 O O . SER A 1 182 ? 9.253 -13.625 -0.887 1.00 68.94 182 SER A O 1
ATOM 1323 N N . HIS A 1 183 ? 7.544 -14.116 0.499 1.00 70.12 183 HIS A N 1
ATOM 1324 C CA . HIS A 1 183 ? 8.304 -14.164 1.754 1.00 70.12 183 HIS A CA 1
ATOM 1325 C C . HIS A 1 183 ? 7.736 -15.281 2.651 1.00 70.12 183 HIS A C 1
ATOM 1327 O O . HIS A 1 183 ? 7.003 -14.993 3.604 1.00 70.12 183 HIS A O 1
ATOM 1333 N N . PRO A 1 184 ? 7.957 -16.564 2.302 1.00 71.88 184 PRO A N 1
ATOM 1334 C CA . PRO A 1 184 ? 7.401 -17.707 3.033 1.00 71.88 184 PRO A CA 1
ATOM 1335 C C . PRO A 1 184 ? 7.952 -17.852 4.460 1.00 71.88 184 PRO A C 1
ATOM 1337 O O . PRO A 1 184 ? 7.345 -18.526 5.287 1.00 71.88 184 PRO A O 1
ATOM 1340 N N . GLU A 1 185 ? 9.093 -17.232 4.750 1.00 77.38 185 GLU A N 1
ATOM 1341 C CA . GLU A 1 185 ? 9.750 -17.219 6.055 1.00 77.38 185 GLU A CA 1
ATOM 1342 C C . GLU A 1 185 ? 9.101 -16.264 7.066 1.00 77.38 185 GLU A C 1
ATOM 1344 O O . GLU A 1 185 ? 9.334 -16.392 8.268 1.00 77.38 185 GLU A O 1
ATOM 1349 N N . ILE A 1 186 ? 8.288 -15.310 6.601 1.00 75.50 186 ILE A N 1
ATOM 1350 C CA . ILE A 1 186 ? 7.645 -14.317 7.464 1.00 75.50 186 ILE A CA 1
ATOM 1351 C C . ILE A 1 186 ? 6.321 -14.885 7.978 1.00 75.50 186 ILE A C 1
ATOM 1353 O O . ILE A 1 186 ? 5.383 -15.116 7.209 1.00 75.50 186 ILE A O 1
ATOM 1357 N N . ALA A 1 187 ? 6.229 -15.076 9.296 1.00 83.31 187 ALA A N 1
ATOM 1358 C CA . ALA A 1 187 ? 4.979 -15.458 9.938 1.00 83.31 187 ALA A CA 1
ATOM 1359 C C . ALA A 1 187 ? 3.925 -14.347 9.742 1.00 83.31 187 ALA A C 1
ATOM 1361 O O . ALA A 1 187 ? 4.223 -13.177 9.998 1.00 83.31 187 ALA A O 1
ATOM 1362 N N . PRO A 1 188 ? 2.705 -14.680 9.286 1.00 90.19 188 PRO A N 1
ATOM 1363 C CA . PRO A 1 188 ? 1.658 -13.684 9.117 1.00 90.19 188 PRO A CA 1
ATOM 1364 C C . PRO A 1 188 ? 1.213 -13.128 10.471 1.00 90.19 188 PRO A C 1
ATOM 1366 O O . PRO A 1 188 ? 0.963 -13.889 11.404 1.00 90.19 188 PRO A O 1
ATOM 1369 N N . ALA A 1 189 ? 1.060 -11.808 10.548 1.00 92.06 189 ALA A 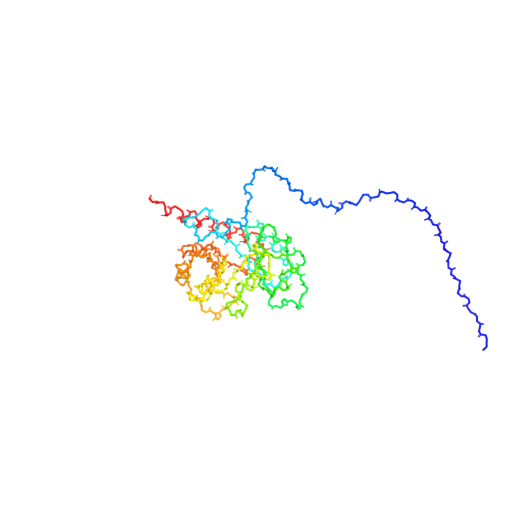N 1
ATOM 1370 C CA . ALA A 1 189 ? 0.555 -11.117 11.732 1.00 92.06 189 ALA A CA 1
ATOM 1371 C C . ALA A 1 189 ? -0.964 -11.313 11.918 1.00 92.06 189 ALA A C 1
ATOM 1373 O O . ALA A 1 189 ? -1.470 -11.249 13.035 1.00 92.06 189 ALA A O 1
ATOM 1374 N N . GLY A 1 190 ? -1.687 -11.619 10.834 1.00 95.56 190 GLY A N 1
ATOM 1375 C CA . GLY A 1 190 ? -3.107 -11.957 10.868 1.00 95.56 190 GLY A CA 1
ATOM 1376 C C . GLY A 1 190 ? -4.051 -10.752 10.893 1.00 95.56 190 GLY A C 1
ATOM 1377 O O . GLY A 1 190 ? -3.644 -9.592 10.913 1.00 95.56 190 GLY A O 1
ATOM 1378 N N . LEU A 1 191 ? -5.351 -11.056 10.860 1.00 97.00 191 LEU A N 1
ATOM 1379 C CA . LEU A 1 191 ? -6.424 -10.057 10.827 1.00 97.00 191 LEU A CA 1
ATOM 1380 C C . LEU A 1 191 ? -6.612 -9.325 12.158 1.00 97.00 191 LEU A C 1
ATOM 1382 O O . LEU A 1 191 ? -7.061 -8.186 12.148 1.00 97.00 191 LEU A O 1
ATOM 1386 N N . GLU A 1 192 ? -6.266 -9.955 13.283 1.00 97.31 192 GLU A N 1
ATOM 1387 C CA . GLU A 1 192 ? -6.363 -9.299 14.591 1.00 97.31 192 GLU A CA 1
ATOM 1388 C C . GLU A 1 192 ? -5.357 -8.155 14.704 1.00 97.31 192 GLU A C 1
ATOM 1390 O O . GLU A 1 192 ? -5.740 -7.037 15.017 1.00 97.31 192 GLU A O 1
ATOM 1395 N N . PHE A 1 193 ? -4.108 -8.390 14.294 1.00 97.69 193 PHE A N 1
ATOM 1396 C CA . PHE A 1 193 ? -3.113 -7.328 14.170 1.00 97.69 193 PHE A CA 1
ATOM 1397 C C . PHE A 1 193 ? -3.599 -6.182 13.270 1.00 97.69 193 PHE A C 1
ATOM 1399 O O . PHE A 1 193 ? -3.434 -5.011 13.607 1.00 97.69 193 PHE A O 1
ATOM 1406 N N . LEU A 1 194 ? -4.207 -6.504 12.120 1.00 98.38 194 LEU A N 1
ATOM 1407 C CA . LEU A 1 194 ? -4.750 -5.484 11.223 1.00 98.38 194 LEU A CA 1
ATOM 1408 C C . LEU A 1 194 ? -5.827 -4.643 11.919 1.00 98.38 194 LEU A C 1
ATOM 1410 O O . LEU A 1 194 ? -5.798 -3.420 11.794 1.00 98.38 194 LEU A O 1
ATOM 1414 N N . ARG A 1 195 ? -6.732 -5.286 12.666 1.00 98.12 195 ARG A N 1
ATOM 1415 C CA . ARG A 1 195 ? -7.781 -4.617 13.442 1.00 98.12 195 ARG A CA 1
ATOM 1416 C C . ARG A 1 195 ? -7.195 -3.696 14.504 1.00 98.12 195 ARG A C 1
ATOM 1418 O O . ARG A 1 195 ? -7.526 -2.516 14.517 1.00 98.12 195 ARG A O 1
ATOM 1425 N N . GLU A 1 196 ? -6.267 -4.196 15.315 1.00 98.19 196 GLU A N 1
ATOM 1426 C CA . GLU A 1 196 ? -5.599 -3.411 16.358 1.00 98.19 196 GLU A CA 1
ATOM 1427 C C . GLU A 1 196 ? -4.870 -2.187 15.779 1.00 98.19 196 GLU A C 1
ATOM 1429 O O . GLU A 1 196 ? -4.904 -1.102 16.360 1.00 98.19 196 GLU A O 1
ATOM 1434 N N . VAL A 1 197 ? -4.237 -2.324 14.607 1.00 98.25 197 VAL A N 1
ATOM 1435 C CA . VAL A 1 197 ? -3.620 -1.187 13.909 1.00 98.25 197 VAL A CA 1
ATOM 1436 C C . VAL A 1 197 ? -4.675 -0.180 13.456 1.00 98.25 197 VAL A C 1
ATOM 1438 O O . VAL A 1 197 ? -4.490 1.009 13.700 1.00 98.25 197 VAL A O 1
ATOM 1441 N N . CYS A 1 198 ? -5.765 -0.628 12.825 1.00 97.31 198 CYS A N 1
ATOM 1442 C CA . CYS A 1 198 ? -6.839 0.256 12.354 1.00 97.31 198 CYS A CA 1
ATOM 1443 C C . CYS A 1 198 ? -7.528 1.006 13.501 1.00 97.31 198 CYS A C 1
ATOM 1445 O O . CYS A 1 198 ? -7.918 2.153 13.323 1.00 97.31 198 CYS A O 1
ATOM 1447 N N . GLU A 1 199 ? -7.656 0.393 14.678 1.00 97.31 199 GLU A N 1
ATOM 1448 C CA . GLU A 1 199 ? -8.217 1.038 15.871 1.00 97.31 199 GLU A CA 1
ATOM 1449 C C . GLU A 1 199 ? -7.246 2.039 16.520 1.00 97.31 199 GLU A C 1
ATOM 1451 O O . GLU A 1 199 ? -7.674 3.017 17.134 1.00 97.31 199 GLU A O 1
ATOM 1456 N N . ALA A 1 200 ? -5.936 1.820 16.382 1.00 97.81 200 ALA A N 1
ATOM 1457 C CA . ALA A 1 200 ? -4.908 2.658 16.996 1.00 97.81 200 ALA A CA 1
ATOM 1458 C C . ALA A 1 200 ? -4.598 3.953 16.222 1.00 97.81 200 ALA A C 1
ATOM 1460 O O . ALA A 1 200 ? -3.982 4.865 16.784 1.00 97.81 200 ALA A O 1
ATOM 1461 N N . VAL A 1 201 ? -4.985 4.050 14.945 1.00 97.19 201 VAL A N 1
ATOM 1462 C CA . VAL A 1 201 ? -4.710 5.213 14.086 1.00 97.19 201 VAL A CA 1
ATOM 1463 C C . VAL A 1 201 ? -5.985 5.752 13.435 1.00 97.19 201 VAL A C 1
ATOM 1465 O O . VAL A 1 201 ? -6.939 5.029 13.188 1.00 97.19 201 VAL A O 1
ATOM 1468 N N . SER A 1 202 ? -6.007 7.050 13.146 1.00 95.25 202 SER A N 1
ATOM 1469 C CA . SER A 1 202 ? -7.079 7.738 12.425 1.00 95.25 202 SER A CA 1
ATOM 1470 C C . SER A 1 202 ? -6.755 7.988 10.950 1.00 95.25 202 SER A C 1
ATOM 1472 O O . SER A 1 202 ? -7.601 8.513 10.229 1.00 95.25 202 SER A O 1
ATOM 1474 N N . ILE A 1 203 ? -5.549 7.647 10.491 1.00 95.38 203 ILE A N 1
ATOM 1475 C CA . ILE A 1 203 ? -5.161 7.693 9.073 1.00 95.38 203 ILE A CA 1
ATOM 1476 C C . ILE A 1 203 ? -5.479 6.363 8.366 1.00 95.38 203 ILE A C 1
ATOM 1478 O O . ILE A 1 203 ? -5.495 5.319 9.018 1.00 95.38 203 ILE A O 1
ATOM 1482 N N . PRO A 1 204 ? -5.699 6.357 7.037 1.00 95.81 204 PRO A N 1
ATOM 1483 C CA . PRO A 1 204 ? -5.950 5.136 6.277 1.00 95.81 204 PRO A CA 1
ATOM 1484 C C . PRO A 1 204 ? -4.888 4.049 6.487 1.00 95.81 204 PRO A C 1
ATOM 1486 O O . PRO A 1 204 ? -3.685 4.289 6.334 1.00 95.81 204 PRO A O 1
ATOM 1489 N N . VAL A 1 205 ? -5.353 2.828 6.751 1.00 97.94 205 VAL A N 1
ATOM 1490 C CA . VAL A 1 205 ? -4.525 1.619 6.824 1.00 97.94 205 VAL A CA 1
ATOM 1491 C C . VAL A 1 205 ? -4.764 0.768 5.583 1.00 97.94 205 VAL A C 1
ATOM 1493 O O . VAL A 1 205 ? -5.896 0.381 5.293 1.00 97.94 205 VAL A O 1
ATOM 1496 N N . ILE A 1 206 ? -3.695 0.459 4.852 1.00 98.19 206 ILE A N 1
ATOM 1497 C CA . ILE A 1 206 ? -3.723 -0.410 3.673 1.00 98.19 206 ILE A CA 1
ATOM 1498 C C . ILE A 1 206 ? -3.129 -1.767 4.046 1.00 98.19 206 ILE A C 1
ATOM 1500 O O . ILE A 1 206 ? -1.957 -1.858 4.414 1.00 98.19 206 ILE A O 1
ATOM 1504 N N . ALA A 1 207 ? -3.922 -2.829 3.941 1.00 98.06 207 ALA A N 1
ATOM 1505 C CA . ALA A 1 207 ? -3.469 -4.181 4.257 1.00 98.06 207 ALA A CA 1
ATOM 1506 C C . ALA A 1 207 ? -2.554 -4.732 3.152 1.00 98.06 207 ALA A C 1
ATOM 1508 O O . ALA A 1 207 ? -2.889 -4.644 1.971 1.00 98.06 207 ALA A O 1
ATOM 1509 N N . ILE A 1 208 ? -1.423 -5.345 3.510 1.00 96.75 208 ILE A N 1
ATOM 1510 C CA . ILE A 1 208 ? -0.514 -5.997 2.554 1.00 96.75 208 ILE A CA 1
ATOM 1511 C C . ILE A 1 208 ? -0.051 -7.373 3.035 1.00 96.75 208 ILE A C 1
ATOM 1513 O O . ILE A 1 208 ? 0.064 -7.656 4.227 1.00 96.75 208 ILE A O 1
ATOM 1517 N N . GLY A 1 209 ? 0.315 -8.214 2.070 1.00 93.56 209 GLY A N 1
ATOM 1518 C CA . GLY A 1 209 ? 0.994 -9.482 2.309 1.00 93.56 209 GLY A CA 1
ATOM 1519 C C . GLY A 1 209 ? 0.022 -10.655 2.277 1.00 93.56 209 GLY A C 1
ATOM 1520 O O . GLY A 1 209 ? -0.829 -10.798 3.149 1.00 93.56 209 GLY A O 1
ATOM 1521 N N . GLY A 1 210 ? 0.133 -11.466 1.220 1.00 91.94 210 GLY A N 1
ATOM 1522 C CA . GLY A 1 210 ? -0.714 -12.642 0.993 1.00 91.94 210 GLY A CA 1
ATOM 1523 C C . GLY A 1 210 ? -2.201 -12.338 0.750 1.00 91.94 210 GLY A C 1
ATOM 1524 O O . GLY A 1 210 ? -3.026 -13.245 0.848 1.00 91.94 210 GLY A O 1
ATOM 1525 N N . VAL A 1 211 ? -2.558 -11.083 0.455 1.00 95.12 211 VAL A N 1
ATOM 1526 C CA . VAL A 1 211 ? -3.943 -10.671 0.193 1.00 95.12 211 VAL A CA 1
ATOM 1527 C C . VAL A 1 211 ? -4.362 -11.117 -1.211 1.00 95.12 211 VAL A C 1
ATOM 1529 O O . VAL A 1 211 ? -3.895 -10.578 -2.217 1.00 95.12 211 VAL A O 1
ATOM 1532 N N . LEU A 1 212 ? -5.238 -12.117 -1.270 1.00 95.75 212 LEU A N 1
ATOM 1533 C CA . LEU A 1 212 ? -5.930 -12.555 -2.484 1.00 95.75 212 LEU A CA 1
ATOM 1534 C C . LEU A 1 212 ? -7.295 -11.861 -2.601 1.00 95.75 212 LEU A C 1
ATOM 1536 O O . LEU A 1 212 ? -7.776 -11.297 -1.613 1.00 95.75 212 LEU A O 1
ATOM 1540 N N . SER A 1 213 ? -7.902 -11.886 -3.788 1.00 95.81 213 SER A N 1
ATOM 1541 C CA . SER A 1 213 ? -9.198 -11.249 -4.069 1.00 95.81 213 SER A CA 1
ATOM 1542 C C . SER A 1 213 ? -10.290 -11.745 -3.117 1.00 95.81 213 SER A C 1
ATOM 1544 O O . SER A 1 213 ? -11.101 -10.958 -2.639 1.00 95.81 213 SER A O 1
ATOM 1546 N N . GLU A 1 214 ? -10.259 -13.018 -2.726 1.00 95.44 214 GLU A N 1
ATOM 1547 C CA . GLU A 1 214 ? -11.254 -13.619 -1.834 1.00 95.44 214 GLU A CA 1
ATOM 1548 C C . GLU A 1 214 ? -11.101 -13.168 -0.374 1.00 95.44 214 GLU A C 1
ATOM 1550 O O . GLU A 1 214 ? -12.035 -13.303 0.413 1.00 95.44 214 GLU A O 1
ATOM 1555 N N . ARG A 1 215 ? -9.936 -12.620 -0.003 1.00 95.50 215 ARG A N 1
ATOM 1556 C CA . ARG A 1 215 ? -9.611 -12.181 1.366 1.00 95.50 215 ARG A CA 1
ATOM 1557 C C . ARG A 1 215 ? -9.759 -10.683 1.579 1.00 95.50 215 ARG A C 1
ATOM 1559 O O . ARG A 1 215 ? -9.566 -10.206 2.695 1.00 95.50 215 ARG A O 1
ATOM 1566 N N . VAL A 1 216 ? -10.092 -9.920 0.536 1.00 96.62 216 VAL A N 1
ATOM 1567 C CA . VAL A 1 216 ? -10.229 -8.465 0.678 1.00 96.62 216 VAL A CA 1
ATOM 1568 C C . VAL A 1 216 ? -11.332 -8.112 1.671 1.00 96.62 216 VAL A C 1
ATOM 1570 O O . VAL A 1 216 ? -11.134 -7.227 2.496 1.00 96.62 216 VAL A O 1
ATOM 1573 N N . ALA A 1 217 ? -12.448 -8.850 1.660 1.00 96.06 217 ALA A N 1
ATOM 1574 C CA . ALA A 1 217 ? -13.568 -8.621 2.569 1.00 96.06 217 ALA A CA 1
ATOM 1575 C C . ALA A 1 217 ? -13.150 -8.729 4.041 1.00 96.06 217 ALA A C 1
ATOM 1577 O O . ALA A 1 217 ? -13.546 -7.889 4.844 1.00 96.06 217 ALA A O 1
ATOM 1578 N N . ASP A 1 218 ? -12.287 -9.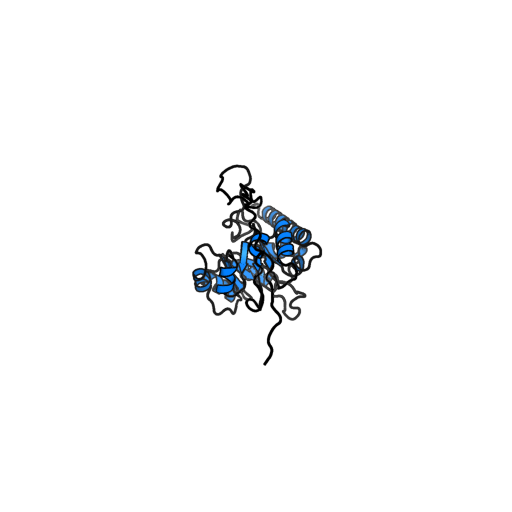693 4.367 1.00 96.88 218 ASP A N 1
ATOM 1579 C CA . ASP A 1 218 ? -11.746 -9.854 5.715 1.00 96.88 218 ASP A CA 1
ATOM 1580 C C . ASP A 1 218 ? -10.886 -8.649 6.124 1.00 96.88 218 ASP A C 1
ATOM 1582 O O . ASP A 1 218 ? -10.966 -8.182 7.259 1.00 96.88 218 ASP A O 1
ATOM 1586 N N . CYS A 1 219 ? -10.084 -8.109 5.196 1.00 97.69 219 CYS A N 1
ATOM 1587 C CA . CYS A 1 219 ? -9.278 -6.914 5.446 1.00 97.69 219 CYS A CA 1
ATOM 1588 C C . CYS A 1 219 ? -10.145 -5.673 5.693 1.00 97.69 219 CYS A C 1
ATOM 1590 O O . CYS A 1 219 ? -9.895 -4.952 6.659 1.00 97.69 219 CYS A O 1
ATOM 1592 N N . LEU A 1 220 ? -11.170 -5.426 4.864 1.00 95.94 220 LEU A N 1
ATOM 1593 C CA . LEU A 1 220 ? -12.087 -4.305 5.103 1.00 95.94 220 LEU A CA 1
ATOM 1594 C C . LEU A 1 220 ? -12.879 -4.487 6.404 1.00 95.94 220 LEU A C 1
ATOM 1596 O O . LEU A 1 220 ? -13.060 -3.524 7.142 1.00 95.94 220 LEU A O 1
ATOM 1600 N N . GLY A 1 221 ? -13.318 -5.712 6.711 1.00 94.81 221 GLY A N 1
ATOM 1601 C CA . GLY A 1 221 ? -14.008 -6.036 7.963 1.00 94.81 221 GLY A CA 1
ATOM 1602 C C . GLY A 1 221 ? -13.129 -5.881 9.212 1.00 94.81 221 GLY A C 1
ATOM 1603 O O . GLY A 1 221 ? -13.644 -5.707 10.314 1.00 94.81 221 GLY A O 1
ATOM 1604 N N . ALA A 1 222 ? -11.803 -5.900 9.058 1.00 95.81 222 ALA A N 1
ATOM 1605 C CA . ALA A 1 222 ? -10.851 -5.524 10.104 1.00 95.81 222 ALA A CA 1
ATOM 1606 C C . ALA A 1 222 ? -10.625 -4.000 10.204 1.00 95.81 222 ALA A C 1
ATOM 1608 O O . ALA A 1 222 ? -9.890 -3.559 11.078 1.00 95.81 222 ALA A O 1
ATOM 1609 N N . GLY A 1 223 ? -11.244 -3.192 9.339 1.00 95.19 223 GLY A N 1
ATOM 1610 C CA . GLY A 1 223 ? -11.143 -1.730 9.348 1.00 95.19 223 GLY A CA 1
ATOM 1611 C C . GLY A 1 223 ? -10.167 -1.143 8.326 1.00 95.19 223 GLY A C 1
ATOM 1612 O O . GLY A 1 223 ? -10.016 0.077 8.279 1.00 95.19 223 GLY A O 1
ATOM 1613 N N . ALA A 1 224 ? -9.528 -1.963 7.482 1.00 96.50 224 ALA A N 1
ATOM 1614 C CA . ALA A 1 224 ? -8.613 -1.448 6.468 1.00 96.50 224 ALA A CA 1
ATOM 1615 C C . ALA A 1 224 ? -9.348 -0.571 5.442 1.00 96.50 224 ALA A C 1
ATOM 1617 O O . ALA A 1 224 ? -10.412 -0.926 4.933 1.00 96.50 224 ALA A O 1
ATOM 1618 N N . ALA A 1 225 ? -8.726 0.545 5.067 1.00 96.00 225 ALA A N 1
ATOM 1619 C CA . ALA A 1 225 ? -9.219 1.452 4.030 1.00 96.00 225 ALA A CA 1
ATOM 1620 C C . ALA A 1 225 ? -8.997 0.904 2.606 1.00 96.00 225 ALA A C 1
ATOM 1622 O O . ALA A 1 225 ? -9.485 1.464 1.626 1.00 96.00 225 ALA A O 1
ATOM 1623 N N . GLY A 1 226 ? -8.240 -0.185 2.472 1.00 97.06 226 GLY A N 1
ATOM 1624 C CA . GLY A 1 226 ? -7.942 -0.814 1.197 1.00 97.06 226 GLY A CA 1
ATOM 1625 C C . GLY A 1 226 ? -6.881 -1.898 1.314 1.00 97.06 226 GLY A C 1
ATOM 1626 O O . GLY A 1 226 ? -6.449 -2.269 2.410 1.00 97.06 226 GLY A O 1
ATOM 1627 N N . VAL A 1 227 ? -6.442 -2.396 0.163 1.00 98.31 227 VAL A N 1
ATOM 1628 C CA . VAL A 1 227 ? -5.453 -3.472 0.063 1.00 98.31 227 VAL A CA 1
ATOM 1629 C C . VAL A 1 227 ? -4.337 -3.111 -0.910 1.00 98.31 227 VAL A C 1
ATOM 1631 O O . VAL A 1 227 ? -4.555 -2.452 -1.927 1.00 98.31 227 VAL A O 1
ATOM 1634 N N . ALA A 1 228 ? -3.132 -3.576 -0.600 1.00 97.88 228 ALA A N 1
ATOM 1635 C CA . ALA A 1 228 ? -1.978 -3.532 -1.476 1.00 97.88 228 ALA A CA 1
ATOM 1636 C C . ALA A 1 228 ? -1.620 -4.944 -1.945 1.00 97.88 228 ALA A C 1
ATOM 1638 O O . ALA A 1 228 ? -1.529 -5.888 -1.154 1.00 97.88 228 ALA A O 1
ATOM 1639 N N . VAL A 1 229 ? -1.393 -5.082 -3.247 1.00 96.81 229 VAL A N 1
ATOM 1640 C CA . VAL A 1 229 ? -1.143 -6.361 -3.914 1.00 96.81 229 VAL A CA 1
ATOM 1641 C C . VAL A 1 229 ? 0.066 -6.255 -4.832 1.00 96.81 229 VAL A C 1
ATOM 1643 O O . VAL A 1 229 ? 0.360 -5.193 -5.371 1.00 96.81 229 VAL A O 1
ATOM 1646 N N . LEU A 1 230 ? 0.791 -7.363 -4.979 1.00 94.94 230 LEU A N 1
ATOM 1647 C CA . LEU A 1 230 ? 2.031 -7.432 -5.753 1.00 94.94 230 LEU A CA 1
ATOM 1648 C C . LEU A 1 230 ? 1.889 -8.476 -6.869 1.00 94.94 230 LEU A C 1
ATOM 1650 O O . LEU A 1 230 ? 1.290 -8.216 -7.910 1.00 94.94 230 LEU A O 1
ATOM 1654 N N . SER A 1 231 ? 2.374 -9.692 -6.613 1.00 93.56 231 SER A N 1
ATOM 1655 C CA . SER A 1 231 ? 2.414 -10.803 -7.563 1.00 93.56 231 SER A CA 1
ATOM 1656 C C . SER A 1 231 ? 1.070 -11.154 -8.216 1.00 93.56 231 SER A C 1
ATOM 1658 O O . SER A 1 231 ? 1.096 -11.437 -9.411 1.00 93.56 231 SER A O 1
ATOM 1660 N N . PRO A 1 232 ? -0.087 -11.134 -7.513 1.00 95.56 232 PRO A N 1
ATOM 1661 C CA . PRO A 1 232 ? -1.364 -11.519 -8.120 1.00 95.56 232 PRO A CA 1
ATOM 1662 C C . PRO A 1 232 ? -1.771 -10.685 -9.338 1.00 95.56 232 PRO A C 1
ATOM 1664 O O . PRO A 1 232 ? -2.427 -11.215 -10.223 1.00 95.56 232 PRO A O 1
ATOM 1667 N N . ILE A 1 233 ? -1.364 -9.413 -9.403 1.00 97.44 233 ILE A N 1
ATOM 1668 C CA . ILE A 1 233 ? -1.609 -8.545 -10.565 1.00 97.44 233 ILE A CA 1
ATOM 1669 C C . ILE A 1 233 ? -0.355 -8.453 -11.435 1.00 97.44 233 ILE A C 1
ATOM 1671 O O . ILE A 1 233 ? -0.434 -8.622 -12.648 1.00 97.44 233 ILE A O 1
ATOM 1675 N N . LEU A 1 234 ? 0.813 -8.210 -10.827 1.00 96.31 234 LEU A N 1
ATOM 1676 C CA . LEU A 1 234 ? 2.062 -7.966 -11.555 1.00 96.31 234 LEU A CA 1
ATOM 1677 C C . LEU A 1 234 ? 2.472 -9.148 -12.446 1.00 96.31 234 LEU A C 1
ATOM 1679 O O . LEU A 1 234 ? 3.021 -8.932 -13.521 1.00 96.31 234 LEU A O 1
ATOM 1683 N N . LEU A 1 235 ? 2.218 -10.381 -11.995 1.00 95.62 235 LEU A N 1
ATOM 1684 C CA . LEU A 1 235 ? 2.602 -11.614 -12.693 1.00 95.62 235 LEU A CA 1
ATOM 1685 C C . LEU A 1 235 ? 1.406 -12.319 -13.351 1.00 95.62 235 LEU A C 1
ATOM 1687 O O . LEU A 1 235 ? 1.525 -13.475 -13.764 1.00 95.62 235 LEU A O 1
ATOM 1691 N N . ALA A 1 236 ? 0.247 -11.661 -13.419 1.00 96.94 236 ALA A N 1
ATOM 1692 C CA . ALA A 1 236 ? -0.923 -12.217 -14.081 1.00 96.94 236 ALA A CA 1
ATOM 1693 C C . ALA A 1 236 ? -0.706 -12.297 -15.596 1.00 96.94 236 ALA A C 1
ATOM 1695 O O . ALA A 1 236 ? -0.098 -11.415 -16.201 1.00 96.94 236 ALA A O 1
ATOM 1696 N N . ALA A 1 237 ? -1.278 -13.327 -16.224 1.00 97.38 237 ALA A N 1
ATOM 1697 C CA . ALA A 1 237 ? -1.345 -13.399 -17.684 1.00 97.38 237 ALA A CA 1
ATOM 1698 C C . ALA A 1 237 ? -2.156 -12.229 -18.274 1.00 97.38 237 ALA A C 1
ATOM 1700 O O . ALA A 1 237 ? -1.849 -11.755 -19.365 1.00 97.38 237 ALA A O 1
ATOM 1701 N N . ASP A 1 238 ? -3.157 -11.754 -17.528 1.00 98.19 238 ASP A N 1
ATOM 1702 C CA . ASP A 1 238 ? -3.946 -10.564 -17.831 1.00 98.19 238 ASP A CA 1
ATOM 1703 C C . ASP A 1 238 ? -4.032 -9.671 -16.575 1.00 98.19 238 ASP A C 1
ATOM 1705 O O . ASP A 1 238 ? -4.861 -9.915 -15.690 1.00 98.19 238 ASP A O 1
ATOM 1709 N N . PRO A 1 239 ? -3.164 -8.646 -16.458 1.00 98.56 239 PRO A N 1
ATOM 1710 C CA . PRO A 1 239 ? -3.171 -7.739 -15.311 1.00 98.56 239 PRO A CA 1
ATOM 1711 C C . PRO A 1 239 ? -4.456 -6.915 -15.179 1.00 98.56 239 PRO A C 1
ATOM 1713 O O . PRO A 1 239 ? -4.816 -6.536 -14.065 1.00 98.56 239 PRO A O 1
ATOM 1716 N N . CYS A 1 240 ? -5.155 -6.638 -16.285 1.00 98.75 240 CYS A N 1
ATOM 1717 C CA . CYS A 1 240 ? -6.411 -5.890 -16.265 1.00 98.75 240 CYS A CA 1
ATOM 1718 C C . CYS A 1 240 ? -7.527 -6.740 -15.657 1.00 98.75 240 CYS A C 1
ATOM 1720 O O . CYS A 1 240 ? -8.213 -6.292 -14.735 1.00 98.75 240 CYS A O 1
ATOM 1722 N N . ALA A 1 241 ? -7.663 -7.989 -16.108 1.00 98.69 241 ALA A N 1
ATOM 1723 C CA . ALA A 1 241 ? -8.626 -8.927 -15.542 1.00 98.69 241 ALA A CA 1
ATOM 1724 C C . ALA A 1 241 ? -8.352 -9.190 -14.052 1.00 98.69 241 ALA A C 1
ATOM 1726 O O . ALA A 1 241 ? -9.276 -9.120 -13.242 1.00 98.69 241 ALA A O 1
ATOM 1727 N N . ALA A 1 242 ? -7.084 -9.399 -13.674 1.00 98.56 242 ALA A N 1
ATOM 1728 C CA . ALA A 1 242 ? -6.703 -9.594 -12.276 1.00 98.56 242 ALA A CA 1
ATOM 1729 C C . ALA A 1 242 ? -7.057 -8.373 -11.410 1.00 98.56 242 ALA A C 1
ATOM 1731 O O . ALA A 1 242 ? -7.681 -8.514 -10.362 1.00 98.56 242 ALA A O 1
ATOM 1732 N N . ALA A 1 243 ? -6.720 -7.156 -11.850 1.00 98.62 243 ALA A N 1
ATOM 1733 C CA . ALA A 1 243 ? -7.089 -5.934 -11.132 1.00 98.62 243 ALA A CA 1
ATOM 1734 C C . ALA A 1 243 ? -8.615 -5.753 -11.016 1.00 98.62 243 ALA A C 1
ATOM 1736 O O . ALA A 1 243 ? -9.107 -5.375 -9.951 1.00 98.62 243 ALA A O 1
ATOM 1737 N N . THR A 1 244 ? -9.357 -6.090 -12.076 1.00 98.69 244 THR A N 1
ATOM 1738 C CA . THR A 1 244 ? -10.827 -6.027 -12.104 1.00 98.69 244 THR A CA 1
ATOM 1739 C C . THR A 1 244 ? -11.448 -6.950 -11.059 1.00 98.69 244 THR A C 1
ATOM 1741 O O . THR A 1 244 ? -12.418 -6.574 -10.401 1.00 98.69 244 THR A O 1
ATOM 1744 N N . GLU A 1 245 ? -10.875 -8.136 -10.860 1.00 98.56 245 GLU A N 1
ATOM 1745 C CA . GLU A 1 245 ? -11.324 -9.083 -9.839 1.00 98.56 245 GLU A CA 1
ATOM 1746 C C . GLU A 1 245 ? -11.190 -8.501 -8.424 1.00 98.56 245 GLU A C 1
ATOM 1748 O O . GLU A 1 245 ? -12.146 -8.517 -7.647 1.00 98.56 245 GLU A O 1
ATOM 1753 N N . TYR A 1 246 ? -10.035 -7.907 -8.107 1.00 98.44 246 TYR A N 1
ATOM 1754 C CA . TYR A 1 246 ? -9.828 -7.223 -6.828 1.00 98.44 246 TYR A CA 1
ATOM 1755 C C . TYR A 1 246 ? -10.774 -6.038 -6.646 1.00 98.44 246 TYR A C 1
ATOM 1757 O O . TYR A 1 246 ? -11.335 -5.867 -5.563 1.00 98.44 246 TYR A O 1
ATOM 1765 N N . ARG A 1 247 ? -10.968 -5.227 -7.693 1.00 97.56 247 ARG A N 1
ATOM 1766 C CA . ARG A 1 247 ? -11.892 -4.089 -7.662 1.00 97.56 247 ARG A CA 1
ATOM 1767 C C . ARG A 1 247 ? -13.313 -4.542 -7.343 1.00 97.56 247 ARG A C 1
ATOM 1769 O O . ARG A 1 247 ? -13.926 -4.014 -6.421 1.00 97.56 247 ARG A O 1
ATOM 1776 N N . LEU A 1 248 ? -13.805 -5.558 -8.048 1.00 97.69 248 LEU A N 1
ATOM 1777 C CA . LEU A 1 248 ? -15.139 -6.100 -7.818 1.00 97.69 248 LEU A CA 1
ATOM 1778 C C . LEU A 1 248 ? -15.296 -6.622 -6.384 1.00 97.69 248 LEU A C 1
ATOM 1780 O O . LEU A 1 248 ? -16.303 -6.346 -5.734 1.00 97.69 248 LEU A O 1
ATOM 1784 N N . ALA A 1 249 ? -14.297 -7.344 -5.876 1.00 97.81 249 ALA A N 1
ATOM 1785 C CA . ALA A 1 249 ? -14.325 -7.883 -4.522 1.00 97.81 249 ALA A CA 1
ATOM 1786 C C . ALA A 1 249 ? -14.315 -6.776 -3.445 1.00 97.81 249 ALA A C 1
ATOM 1788 O O . ALA A 1 249 ? -15.044 -6.878 -2.455 1.00 97.81 249 ALA A O 1
ATOM 1789 N N . LEU A 1 250 ? -13.546 -5.698 -3.653 1.00 96.19 250 LEU A N 1
ATOM 1790 C CA . LEU A 1 250 ? -13.535 -4.505 -2.796 1.00 96.19 250 LEU A CA 1
ATOM 1791 C C . LEU A 1 250 ? -14.906 -3.815 -2.769 1.00 96.19 250 LEU A C 1
ATOM 1793 O O . LEU A 1 250 ? -15.430 -3.531 -1.692 1.00 96.19 250 LEU A O 1
ATOM 1797 N N . ASP A 1 251 ? -15.506 -3.588 -3.938 1.00 94.38 251 ASP A N 1
ATOM 1798 C CA . ASP A 1 251 ? -16.795 -2.899 -4.058 1.00 94.38 251 ASP A CA 1
ATOM 1799 C C . ASP A 1 251 ? -17.927 -3.724 -3.411 1.00 94.38 251 ASP A C 1
ATOM 1801 O O . ASP A 1 251 ? -18.757 -3.193 -2.670 1.00 94.38 251 ASP A O 1
ATOM 1805 N N . GLN A 1 252 ? -17.918 -5.048 -3.602 1.00 94.88 252 GLN A N 1
ATOM 1806 C CA . GLN A 1 252 ? -18.856 -5.968 -2.948 1.00 94.88 252 GLN A CA 1
ATOM 1807 C C . GLN A 1 252 ? -18.661 -6.042 -1.428 1.00 94.88 252 GLN A C 1
ATOM 1809 O O . GLN A 1 252 ? -19.630 -6.204 -0.683 1.00 94.88 252 GLN A O 1
ATOM 1814 N N . ALA A 1 253 ? -17.419 -5.983 -0.941 1.00 94.19 253 ALA A N 1
ATOM 1815 C CA . ALA A 1 253 ? -17.139 -5.947 0.492 1.00 94.19 253 ALA A CA 1
ATOM 1816 C C . ALA A 1 253 ? -17.662 -4.653 1.130 1.00 94.19 253 ALA A C 1
ATOM 1818 O O . ALA A 1 253 ? -18.325 -4.712 2.162 1.00 94.19 253 ALA A O 1
ATOM 1819 N N . LEU A 1 254 ? -17.430 -3.506 0.486 1.00 91.44 254 LEU A N 1
ATOM 1820 C CA . LEU A 1 254 ? -17.929 -2.214 0.952 1.00 91.44 254 LEU A CA 1
ATOM 1821 C C . LEU A 1 254 ? -19.458 -2.181 1.024 1.00 91.44 254 LEU A C 1
ATOM 1823 O O . LEU A 1 254 ? -20.015 -1.731 2.023 1.00 91.44 254 LEU A O 1
ATOM 1827 N N . GLU A 1 255 ? -20.139 -2.660 -0.018 1.00 91.31 255 GLU A N 1
ATOM 1828 C CA . GLU A 1 255 ? -21.604 -2.682 -0.048 1.00 91.31 255 GLU A CA 1
ATOM 1829 C C . GLU A 1 255 ? -22.178 -3.542 1.088 1.00 91.31 255 GLU A C 1
ATOM 1831 O O . GLU A 1 255 ? -23.116 -3.122 1.763 1.00 91.31 255 GLU A O 1
ATOM 1836 N N . ARG A 1 256 ? -21.572 -4.703 1.370 1.00 90.38 256 ARG A N 1
ATOM 1837 C CA . ARG A 1 256 ? -21.964 -5.547 2.511 1.00 90.38 256 ARG A CA 1
ATOM 1838 C C . ARG A 1 256 ? -21.793 -4.828 3.847 1.00 90.38 256 ARG A C 1
ATOM 1840 O O . ARG A 1 256 ? -22.741 -4.777 4.624 1.00 90.38 256 ARG A O 1
ATOM 1847 N N . LEU A 1 257 ? -20.638 -4.201 4.077 1.00 88.31 257 LEU A N 1
ATOM 1848 C CA . LEU A 1 257 ? -20.382 -3.441 5.307 1.00 88.31 257 LEU A CA 1
ATOM 1849 C C . LEU A 1 257 ? -21.391 -2.298 5.495 1.00 88.31 257 LEU A C 1
ATOM 1851 O O . LEU A 1 257 ? -21.887 -2.080 6.597 1.00 88.31 257 LEU A O 1
ATOM 1855 N N . ARG A 1 258 ? -21.758 -1.596 4.416 1.00 86.44 258 ARG A N 1
ATOM 1856 C CA . ARG A 1 258 ? -22.778 -0.534 4.455 1.00 86.44 258 ARG A CA 1
ATOM 1857 C C . ARG A 1 258 ? -24.174 -1.060 4.781 1.00 86.44 258 ARG A C 1
ATOM 1859 O O . ARG A 1 258 ? -24.957 -0.346 5.403 1.00 86.44 258 ARG A O 1
ATOM 1866 N N . GLN A 1 259 ? -24.506 -2.275 4.354 1.00 85.56 259 GLN A N 1
ATOM 1867 C CA . GLN A 1 259 ? -25.785 -2.911 4.674 1.00 85.56 259 GLN A CA 1
ATOM 1868 C C . GLN A 1 259 ? -25.846 -3.368 6.132 1.00 85.56 259 GLN A C 1
ATOM 1870 O O . GLN A 1 259 ? -26.877 -3.183 6.773 1.00 85.56 259 GLN A O 1
ATOM 1875 N N . GLU A 1 260 ? -24.747 -3.909 6.658 1.00 82.94 260 GLU A N 1
ATOM 1876 C CA . GLU A 1 260 ? -24.621 -4.317 8.063 1.00 82.94 260 GLU A CA 1
ATOM 1877 C C . GLU A 1 260 ? -24.643 -3.120 9.025 1.00 82.94 260 GLU A C 1
ATOM 1879 O O . GLU A 1 260 ? -25.130 -3.243 10.146 1.00 82.94 260 GLU A O 1
ATOM 1884 N N . TRP A 1 261 ? -24.164 -1.953 8.580 1.00 65.19 261 TRP A N 1
ATOM 1885 C CA . TRP A 1 261 ? -24.092 -0.734 9.391 1.00 65.19 261 TRP A CA 1
ATOM 1886 C C . TRP A 1 261 ? -25.347 0.154 9.333 1.00 65.19 261 TRP A C 1
ATOM 1888 O O . TRP A 1 261 ? -25.353 1.239 9.915 1.00 65.19 261 TRP A O 1
ATOM 1898 N N . LYS A 1 262 ? -26.424 -0.267 8.649 1.00 57.56 262 LYS A N 1
ATO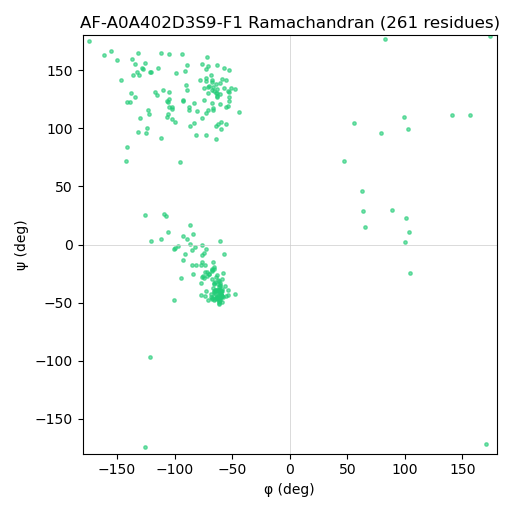M 1899 C CA . LYS A 1 262 ? -27.697 0.473 8.695 1.00 57.56 262 LYS A CA 1
ATOM 1900 C C . LYS A 1 262 ? -28.290 0.387 10.115 1.00 57.56 262 LYS A C 1
ATOM 1902 O O . LYS A 1 262 ? -28.577 -0.728 10.549 1.00 57.56 262 LYS A O 1
ATOM 1907 N N . PRO A 1 263 ? -28.452 1.525 10.821 1.00 53.84 263 PRO A N 1
ATOM 1908 C CA . PRO A 1 263 ? -28.960 1.559 12.193 1.00 53.84 263 PRO A CA 1
ATOM 1909 C C . PRO A 1 263 ? -30.428 1.133 12.302 1.00 53.84 263 PRO A C 1
ATOM 1911 O O . PRO A 1 263 ? -31.175 1.280 11.304 1.00 53.84 263 PRO A O 1
#

Radius of gyration: 24.82 Å; Cα contacts (8 Å, |Δi|>4): 473; chains: 1; bounding box: 90×43×75 Å

pLDDT: mean 80.97, std 23.39, range [26.25, 98.75]

Nearest PDB structures (foldseek):
  1xi3-assembly1_B  TM=8.624E-01  e=3.637E-15  Pyrococcus furiosus
  1g4t-assembly1_A  TM=8.241E-01  e=3.158E-14  Bacillus subtilis
  3qh2-assembly2_C  TM=8.286E-01  e=4.196E-14  Bacillus subtilis
  1g67-assembly1_A  TM=8.551E-01  e=3.643E-13  Bacillus subtilis
  1so3-assembly1_B  TM=7.025E-01  e=4.341E-07  Escherichia coli

Foldseek 3Di:
DDDDDDDDDDDDDDDDDDDPDDDDPPPPDDDDPDDDDDDPDDDPVQAWQLFLQPDPHFFAEEEEEEDDVVQLVLLLLLVLLPHQEYEDDYPPQPVDDDPQCNLVSNPPHFYEYQDDLVSCVNNVGLAYEYELPDPDFQVNRCVSDDVRHAYEYEDAALVSLLVNVVSPHQEYEYDPADQAPVCNVDDTPHLQRLLSNSVSDRTAYEYEHPDALQCFLSNSVSGHSYYYDYCQQNVDPRNSVSSNSNSVSSVVSSVVSNVVSDD